Protein AF-A0A453TDW0-F1 (afdb_monomer)

Organism: Aegilops tauschii subsp. strangulata (NCBI:txid200361)

pLDDT: mean 72.5, std 20.79, range [24.36, 95.81]

Nearest PDB structures (foldseek):
  8pbb-assembly1_D  TM=3.469E-01  e=8.029E+00  Rhodobacter capsulatus SB 1003
  3rmj-assembly1_B  TM=2.004E-01  e=2.939E+00  Neisseria meningitidis serogroup B

Secondary structure (DSSP, 8-state):
-----------------------TTSSSSSSSTT-SS-HHHHHHHHHHHHHHHHTTSSEEPPHHHHHHHHT-TT--EEEEEE--SHHHHHHHHHHHTT-TT--EEEEEEE-TTTHHHHHHHHHHH-TT--EEEEEEEE-TT-SSGGG--GGG-SS--TT--EEEEEEEESS--TT-PPP-B-THHHHH-TT--EE-S-EEE-SHHHHHHHHT-TTSTTTTSS-----S---EEEE---SSEEEE-SS--EEEEEEEEE--SS-EEEEE-TTTEEEEEEEEE--TTTTTTSSEEEE-GGG-BT--EEEEES---HHHHHHHHHHHTTSTT--EEEEE--

Foldseek 3Di:
DDDDDDDDDDDDDDDDDPPDDPDPPPVVVVVVVVPPDDPPVVVVVVVVVVVCVLQFHAAEFDQVNLQVVLVPQQDQEDEEHELLRPPRSLSNLVSLLSNQNHAYDHYGSAELVCQLSNLVSQQPSHQNHAEYEYEYEAEPVHPALQSNANVSNVHHHQNHAYYHYHYDYSDPDPPHDDHAHQQLNQLNHLNHNYDADAHEAADQVSLVSCLNHPPPPPVVDDDPPPDPHQFHYEYEYPDQEHECDPADQAAHAEYEYEFDPAAHEYEYDARHYEYAEYEYEDDPVCLAPRGYHYYDLLRYHNHAEYEYEERHDPVRVVVVQVSLVNRPNNHDYHYDYD

Sequence (338 aa):
EEPQEQEYLQANISGSGLVQGASTGSWKKRVGDLKESCSWCLSKNVRRCRRVATNGGGVEVVPAAAHGIGKLTQLHTLGVVNIAGGRGGFLLLKELKKLTQLRKLGLSGINRKNWKDLCLTVSGHLPHLESLSLQLLLLEEDGSYDFASFDDISRPHKTLKSLKVFYTSTGGGAAAGAACIRPAWINQFPNLKRFNHEVRISSQDDIDSIEHCEWDSKYRYGETHISEFERGLAIKPTQQHLSFEEPPTLALNTLTIYCSSISSTVTFEKDIVIVKAISIYCCSSCGGSSCLQIVGLQHIECLEEVLVKGPCSKSFKKDLRRQLKKNEFKPVLKLYKS

Solvent-accessible surface area (backbone atoms only — not comparable to full-atom values): 18433 Å² total; per-residue (Å²): 136,87,81,89,85,83,83,87,84,88,80,91,78,90,74,97,72,88,81,70,82,85,65,90,65,74,74,63,70,74,60,59,86,68,68,86,68,57,73,68,56,56,54,51,49,52,56,44,54,51,48,28,63,59,38,53,38,59,50,73,37,48,56,71,56,18,58,54,56,33,68,43,43,81,39,44,70,47,65,58,37,15,41,57,45,58,71,12,17,55,44,29,46,63,24,50,46,50,24,42,50,21,27,32,46,27,38,16,16,40,31,75,90,48,40,66,59,47,29,59,31,55,30,76,30,32,68,48,27,30,34,44,37,42,25,36,28,41,47,83,90,45,93,61,48,78,69,63,53,62,73,66,38,82,44,53,43,74,49,28,31,32,48,45,77,46,78,35,68,62,53,97,60,100,72,78,68,80,57,58,41,47,40,55,43,54,55,56,37,78,48,53,77,40,63,78,60,49,31,32,37,40,48,52,71,32,52,60,35,44,43,69,38,79,87,49,82,72,58,83,65,86,60,86,67,79,62,96,56,66,37,33,39,33,34,44,52,77,43,56,63,38,70,47,59,93,65,51,73,44,80,36,44,35,40,35,38,40,42,39,97,48,57,20,35,42,38,41,38,74,79,27,39,36,32,35,31,38,39,38,39,32,33,80,92,40,38,31,52,68,18,47,48,78,45,40,66,36,32,44,38,72,30,50,35,38,38,39,40,34,44,67,31,74,65,43,54,52,49,53,53,58,33,30,70,64,16,89,68,55,38,48,80,45,80,41,80,115

InterPro domains:
  IPR032675 Leucine-rich repeat domain superfamily [G3DSA:3.80.10.10] (53-212)

Mean predicted aligned error: 14.63 Å

Radius of gyration: 27.43 Å; Cα contacts (8 Å, |Δi|>4): 681; chains: 1; bounding box: 78×58×81 Å

Structure (mmCIF, N/CA/C/O backbone):
data_AF-A0A453TDW0-F1
#
_entry.id   AF-A0A453TDW0-F1
#
loop_
_atom_site.group_PDB
_atom_site.id
_atom_site.type_symbol
_atom_site.label_atom_id
_atom_site.label_alt_id
_atom_site.label_comp_id
_atom_site.label_asym_id
_atom_site.label_entity_id
_atom_site.label_seq_id
_atom_site.pdbx_PDB_ins_code
_atom_site.Cartn_x
_atom_site.Cartn_y
_atom_site.Cartn_z
_atom_site.occupancy
_atom_site.B_iso_or_equiv
_atom_site.auth_seq_id
_atom_site.auth_comp_id
_atom_site.auth_asym_id
_atom_site.auth_atom_id
_atom_site.pdbx_PDB_model_num
ATOM 1 N N . GLU A 1 1 ? -52.067 -7.784 -45.528 1.00 41.03 1 GLU A N 1
ATOM 2 C CA . GLU A 1 1 ? -51.566 -8.602 -46.643 1.00 41.03 1 GLU A CA 1
ATOM 3 C C . GLU A 1 1 ? -50.339 -9.343 -46.162 1.00 41.03 1 GLU A C 1
ATOM 5 O O . GLU A 1 1 ? -49.491 -8.758 -45.498 1.00 41.03 1 GLU A O 1
ATOM 10 N N . GLU A 1 2 ? -50.391 -10.650 -46.364 1.00 32.00 2 GLU A N 1
ATOM 11 C CA . GLU A 1 2 ? -49.443 -11.684 -45.961 1.00 32.00 2 GLU A CA 1
ATOM 12 C C . GLU A 1 2 ? -48.065 -11.581 -46.647 1.00 32.00 2 GLU A C 1
ATOM 14 O O . GLU A 1 2 ? -47.904 -10.821 -47.605 1.00 32.00 2 GLU A O 1
ATOM 19 N N . PRO A 1 3 ? -47.071 -12.341 -46.145 1.00 35.66 3 PRO A N 1
ATOM 20 C CA . PRO A 1 3 ? -45.677 -12.316 -46.575 1.00 35.66 3 PRO A CA 1
ATOM 21 C C . PRO A 1 3 ? -45.428 -13.235 -47.784 1.00 35.66 3 PRO A C 1
ATOM 23 O O . PRO A 1 3 ? -46.168 -14.187 -48.013 1.00 35.66 3 PRO A O 1
ATOM 26 N N . GLN A 1 4 ? -44.347 -13.000 -48.534 1.00 32.56 4 GLN A N 1
ATOM 27 C CA . GLN A 1 4 ? -43.864 -13.961 -49.531 1.00 32.56 4 GLN A CA 1
ATOM 28 C C . GLN A 1 4 ? -42.811 -14.895 -48.926 1.00 32.56 4 GLN A C 1
ATOM 30 O O . GLN A 1 4 ? -41.667 -14.506 -48.686 1.00 32.56 4 GLN A O 1
ATOM 35 N N . GLU A 1 5 ? -43.232 -16.140 -48.713 1.00 29.80 5 GLU A N 1
ATOM 36 C CA . GLU A 1 5 ? -42.394 -17.336 -48.736 1.00 29.80 5 GLU A CA 1
ATOM 37 C C . GLU A 1 5 ? -41.894 -17.611 -50.163 1.00 29.80 5 GLU A C 1
ATOM 39 O O . GLU A 1 5 ? -42.626 -17.414 -51.134 1.00 29.80 5 GLU A O 1
ATOM 44 N N . GLN A 1 6 ? -40.683 -18.158 -50.289 1.00 27.61 6 GLN A N 1
ATOM 45 C CA . GLN A 1 6 ? -40.396 -19.144 -51.330 1.00 27.61 6 GLN A CA 1
ATOM 46 C C . GLN A 1 6 ? -39.478 -20.246 -50.790 1.00 27.61 6 GLN A C 1
ATOM 48 O O . GLN A 1 6 ? -38.501 -19.998 -50.083 1.00 27.61 6 GLN A O 1
ATOM 53 N N . GLU A 1 7 ? -39.899 -21.465 -51.111 1.00 28.12 7 GLU A N 1
ATOM 54 C CA . GLU A 1 7 ? -39.570 -22.766 -50.542 1.00 28.12 7 GLU A CA 1
ATOM 55 C C . GLU A 1 7 ? -38.165 -23.322 -50.830 1.00 28.12 7 GLU A C 1
ATOM 57 O O . GLU A 1 7 ? -37.586 -23.163 -51.902 1.00 28.12 7 GLU A O 1
ATOM 62 N N . TYR A 1 8 ? -37.695 -24.072 -49.829 1.00 24.36 8 TYR A N 1
ATOM 63 C CA . TYR A 1 8 ? -37.063 -25.397 -49.853 1.00 24.36 8 TYR A CA 1
ATOM 64 C C . TYR A 1 8 ? -36.505 -25.982 -51.160 1.00 24.36 8 TYR A C 1
ATOM 66 O O . TYR A 1 8 ? -37.247 -26.342 -52.066 1.00 24.36 8 TYR A O 1
ATOM 74 N N . LEU A 1 9 ? -35.233 -26.399 -51.084 1.00 25.44 9 LEU A N 1
ATOM 75 C CA . LEU A 1 9 ? -34.824 -27.748 -51.496 1.00 25.44 9 LEU A CA 1
ATOM 76 C C . LEU A 1 9 ? -33.855 -28.348 -50.461 1.00 25.44 9 LEU A C 1
ATOM 78 O O . LEU A 1 9 ? -32.696 -27.952 -50.346 1.00 25.44 9 LEU A O 1
ATOM 82 N N . GLN A 1 10 ? -34.356 -29.328 -49.705 1.00 26.00 10 GLN A N 1
ATOM 83 C CA . GLN A 1 10 ? -33.551 -30.317 -48.990 1.00 26.00 10 GLN A CA 1
ATOM 84 C C . GLN A 1 10 ? -32.949 -31.301 -49.999 1.00 26.00 10 GLN A C 1
ATOM 86 O O . GLN A 1 10 ? -33.673 -31.908 -50.784 1.00 26.00 10 GLN A O 1
ATOM 91 N N . ALA A 1 11 ? -31.645 -31.546 -49.898 1.00 26.42 11 ALA A N 1
ATOM 92 C CA . ALA A 1 11 ? -31.024 -32.762 -50.407 1.00 26.42 11 ALA A CA 1
ATOM 93 C C . ALA A 1 11 ? -30.175 -33.379 -49.289 1.00 26.42 11 ALA A C 1
ATOM 95 O O . ALA A 1 11 ? -29.083 -32.910 -48.971 1.00 26.42 11 ALA A O 1
ATOM 96 N N . ASN A 1 12 ? -30.717 -34.432 -48.677 1.00 24.84 12 ASN A N 1
ATOM 97 C CA . ASN A 1 12 ? -29.978 -35.367 -47.840 1.00 24.84 12 ASN A CA 1
ATOM 98 C C . ASN A 1 12 ? -29.097 -36.245 -48.734 1.00 24.84 12 ASN A C 1
ATOM 100 O O . ASN A 1 12 ? -29.627 -36.971 -49.571 1.00 24.84 12 ASN A O 1
ATOM 104 N N . ILE A 1 13 ? -27.786 -36.276 -48.486 1.00 26.97 13 ILE A N 1
ATOM 105 C CA . ILE A 1 13 ? -26.962 -37.452 -48.786 1.00 26.97 13 ILE A CA 1
ATOM 106 C C . ILE A 1 13 ? -26.121 -37.761 -47.549 1.00 26.97 13 ILE A C 1
ATOM 108 O O . ILE A 1 13 ? -25.271 -36.981 -47.125 1.00 26.97 13 ILE A O 1
ATOM 112 N N . SER A 1 14 ? -26.415 -38.922 -46.964 1.00 27.38 14 SER A N 1
ATOM 113 C CA . SER A 1 14 ? -25.629 -39.568 -45.918 1.00 27.38 14 SER A CA 1
ATOM 114 C C . SER A 1 14 ? -24.256 -39.964 -46.453 1.00 27.38 14 SER A C 1
ATOM 116 O O . SER A 1 14 ? -24.152 -40.600 -47.498 1.00 27.38 14 SER A O 1
ATOM 118 N N . GLY A 1 15 ? -23.209 -39.654 -45.696 1.00 26.14 15 GLY A N 1
ATOM 119 C CA . GLY A 1 15 ? -21.856 -40.133 -45.942 1.00 26.14 15 GLY A CA 1
ATOM 120 C C . GLY A 1 15 ? -21.042 -40.034 -44.663 1.00 26.14 15 GLY A C 1
ATOM 121 O O . GLY A 1 15 ? -20.584 -38.960 -44.289 1.00 26.14 15 GLY A O 1
ATOM 122 N N . SER A 1 16 ? -20.903 -41.161 -43.967 1.00 32.09 16 SER A N 1
ATOM 123 C CA . SER A 1 16 ? -20.042 -41.316 -42.799 1.00 32.09 16 SER A CA 1
ATOM 124 C C . SER A 1 16 ? -18.610 -40.886 -43.128 1.00 32.09 16 SER A C 1
ATOM 126 O O . SER A 1 16 ? -17.952 -41.500 -43.967 1.00 32.09 16 SER A O 1
ATOM 128 N N . GLY A 1 17 ? -18.115 -39.861 -42.443 1.00 26.09 17 GLY A N 1
ATOM 129 C CA . GLY A 1 17 ? -16.755 -39.362 -42.604 1.00 26.09 17 GLY A CA 1
ATOM 130 C C . GLY A 1 17 ? -16.233 -38.854 -41.273 1.00 26.09 17 GLY A C 1
ATOM 131 O O . GLY A 1 17 ? -16.290 -37.667 -40.975 1.00 26.09 17 GLY A O 1
ATOM 132 N N . LEU A 1 18 ? -15.762 -39.785 -40.453 1.00 27.09 18 LEU A N 1
ATOM 133 C CA . LEU A 1 18 ? -15.072 -39.542 -39.195 1.00 27.09 18 LEU A CA 1
ATOM 134 C C . LEU A 1 18 ? -13.748 -38.822 -39.520 1.00 27.09 18 LEU A C 1
ATOM 136 O O . LEU A 1 18 ? -12.742 -39.469 -39.799 1.00 27.09 18 LEU A O 1
ATOM 140 N N . VAL A 1 19 ? -13.739 -37.484 -39.548 1.00 29.06 19 VAL A N 1
ATOM 141 C CA . VAL A 1 19 ? -12.495 -36.715 -39.712 1.00 29.06 19 VAL A CA 1
ATOM 142 C C . VAL A 1 19 ? -11.774 -36.709 -38.370 1.00 29.06 19 VAL A C 1
ATOM 144 O O . VAL A 1 19 ? -11.978 -35.862 -37.502 1.00 29.06 19 VAL A O 1
ATOM 147 N N . GLN A 1 20 ? -10.963 -37.751 -38.201 1.00 31.33 20 GLN A N 1
ATOM 148 C CA . GLN A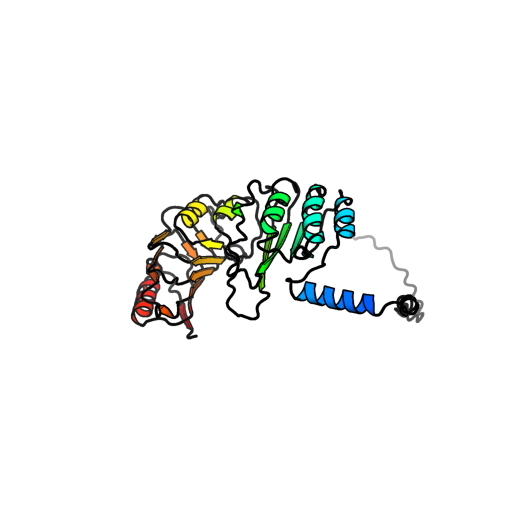 1 20 ? -9.999 -37.913 -37.129 1.00 31.33 20 GLN A CA 1
ATOM 149 C C . GLN A 1 20 ? -9.079 -36.693 -37.047 1.00 31.33 20 GLN A C 1
ATOM 151 O O . GLN A 1 20 ? -8.541 -36.217 -38.048 1.00 31.33 20 GLN A O 1
ATOM 156 N N . GLY A 1 21 ? -8.871 -36.226 -35.815 1.00 29.69 21 GLY A N 1
ATOM 157 C CA . GLY A 1 21 ? -7.885 -35.209 -35.488 1.00 29.69 21 GLY A CA 1
ATOM 158 C C . GLY A 1 21 ? -6.506 -35.596 -36.016 1.00 29.69 21 GLY A C 1
ATOM 159 O O . GLY A 1 21 ? -5.937 -36.627 -35.649 1.00 29.69 21 GLY A O 1
ATOM 160 N N . ALA A 1 22 ? -5.960 -34.746 -36.879 1.00 28.77 22 ALA A N 1
ATOM 161 C CA . ALA A 1 22 ? -4.622 -34.912 -37.409 1.00 28.77 22 ALA A CA 1
ATOM 162 C C . ALA A 1 22 ? -3.574 -34.623 -36.318 1.00 28.77 22 ALA A C 1
ATOM 164 O O . ALA A 1 22 ? -3.204 -33.487 -36.044 1.00 28.77 22 ALA A O 1
ATOM 165 N N . SER A 1 23 ? -3.114 -35.716 -35.710 1.00 34.16 23 SER A N 1
ATOM 166 C CA . SER A 1 23 ? -1.731 -36.030 -35.336 1.00 34.16 23 SER A CA 1
ATOM 167 C C . SER A 1 23 ? -0.891 -34.944 -34.641 1.00 34.16 23 SER A C 1
ATOM 169 O O . SER A 1 23 ? -0.190 -34.142 -35.255 1.00 34.16 23 SER A O 1
ATOM 171 N N . THR A 1 24 ? -0.766 -35.103 -33.323 1.00 36.75 24 THR A N 1
ATOM 172 C CA . THR A 1 24 ? 0.323 -34.588 -32.468 1.00 36.75 24 THR A CA 1
ATOM 173 C C . THR A 1 24 ? 1.690 -35.257 -32.743 1.00 36.75 24 THR A C 1
ATOM 175 O O . THR A 1 24 ? 2.608 -35.199 -31.921 1.00 36.75 24 THR A O 1
ATOM 178 N N . GLY A 1 25 ? 1.865 -35.902 -33.903 1.00 35.12 25 GLY A N 1
ATOM 179 C CA . GLY A 1 25 ? 3.016 -36.748 -34.227 1.00 35.12 25 GLY A CA 1
ATOM 180 C C . GLY A 1 25 ? 4.230 -36.040 -34.836 1.00 35.12 25 GLY A C 1
ATOM 181 O O . GLY A 1 25 ? 5.312 -36.623 -34.850 1.00 35.12 25 GLY A O 1
ATOM 182 N N . SER A 1 26 ? 4.114 -34.791 -35.303 1.00 34.25 26 SER A N 1
ATOM 183 C CA . SER A 1 26 ? 5.211 -34.133 -36.046 1.00 34.25 26 SER A CA 1
ATOM 184 C C . SER A 1 26 ? 6.142 -33.256 -35.187 1.00 34.25 26 SER A C 1
ATOM 186 O O . SER A 1 26 ? 7.231 -32.890 -35.620 1.00 34.25 26 SER A O 1
ATOM 188 N N . TRP A 1 27 ? 5.788 -32.963 -33.928 1.00 30.31 27 TRP A N 1
ATOM 189 C CA . TRP A 1 27 ? 6.665 -32.199 -33.016 1.00 30.31 27 TRP A CA 1
ATOM 190 C C . TRP A 1 27 ? 7.583 -33.080 -32.158 1.00 30.31 27 TRP A C 1
ATOM 192 O O . TRP A 1 27 ? 8.531 -32.581 -31.559 1.00 30.31 27 TRP A O 1
ATOM 202 N N . LYS A 1 28 ? 7.369 -34.403 -32.134 1.00 31.98 28 LYS A N 1
ATOM 203 C CA . LYS A 1 28 ? 8.210 -35.333 -31.357 1.00 31.98 28 LYS A CA 1
ATOM 204 C C . LYS A 1 28 ? 9.439 -35.853 -32.110 1.00 31.98 28 LYS A C 1
ATOM 206 O O . LYS A 1 28 ? 10.372 -36.313 -31.462 1.00 31.98 28 LYS A O 1
ATOM 211 N N . LYS A 1 29 ? 9.501 -35.733 -33.442 1.00 34.12 29 LYS A N 1
ATOM 212 C CA . LYS A 1 29 ? 10.620 -36.273 -34.243 1.00 34.12 29 LYS A CA 1
ATOM 213 C C . LYS A 1 29 ? 11.774 -35.304 -34.527 1.00 34.12 29 LYS A C 1
ATOM 215 O O . LYS A 1 29 ? 12.803 -35.756 -34.998 1.00 34.12 29 LYS A O 1
ATOM 220 N N . ARG A 1 30 ? 11.671 -34.015 -34.175 1.00 32.91 30 ARG A N 1
ATOM 221 C CA . ARG A 1 30 ? 12.820 -33.074 -34.213 1.00 32.91 30 ARG A CA 1
ATOM 222 C C . ARG A 1 30 ? 13.449 -32.781 -32.846 1.00 32.91 30 ARG A C 1
ATOM 224 O O . ARG A 1 30 ? 14.353 -31.962 -32.754 1.00 32.91 30 ARG A O 1
ATOM 231 N N . VAL A 1 31 ? 12.990 -33.455 -31.788 1.00 35.69 31 VAL A N 1
ATOM 232 C CA . VAL A 1 31 ? 13.583 -33.373 -30.436 1.00 35.69 31 VAL A CA 1
ATOM 233 C C . VAL A 1 31 ? 14.477 -34.593 -30.138 1.00 35.69 31 VAL A C 1
ATOM 235 O O . VAL A 1 31 ? 15.203 -34.597 -29.147 1.00 35.69 31 VAL A O 1
ATOM 238 N N . GLY A 1 32 ? 14.461 -35.614 -31.007 1.00 33.62 32 GLY A N 1
ATOM 239 C CA . GLY A 1 32 ? 15.297 -36.816 -30.888 1.00 33.62 32 GLY A CA 1
ATOM 240 C C . GLY A 1 32 ? 16.762 -36.593 -31.270 1.00 33.62 32 GLY A C 1
ATOM 241 O O . GLY A 1 32 ? 17.643 -37.040 -30.545 1.00 33.62 32 GLY A O 1
ATOM 242 N N . ASP A 1 33 ? 17.027 -35.805 -32.313 1.00 30.95 33 ASP A N 1
ATOM 243 C CA . ASP A 1 33 ? 18.381 -35.686 -32.888 1.00 30.95 33 ASP A CA 1
ATOM 244 C C . ASP A 1 33 ? 19.206 -34.521 -32.316 1.00 30.95 33 ASP A C 1
ATOM 246 O O . ASP A 1 33 ? 20.310 -34.238 -32.771 1.00 30.95 33 ASP A O 1
ATOM 250 N N . LEU A 1 34 ? 18.701 -33.857 -31.272 1.00 33.25 34 LEU A N 1
ATOM 251 C CA . LEU A 1 34 ? 19.468 -32.891 -30.476 1.00 33.25 34 LEU A CA 1
ATOM 252 C C . LEU A 1 34 ? 19.638 -33.353 -29.022 1.00 33.25 34 LEU A C 1
ATOM 254 O O . LEU A 1 34 ? 19.779 -32.538 -28.109 1.00 33.25 34 LEU A O 1
ATOM 258 N N . LYS A 1 35 ? 19.573 -34.670 -28.792 1.00 34.97 35 LYS A N 1
ATOM 259 C CA . LYS A 1 35 ? 19.715 -35.280 -27.465 1.00 34.97 35 LYS A CA 1
ATOM 260 C C . LYS A 1 35 ? 20.981 -36.123 -27.308 1.00 34.97 35 LYS A C 1
ATOM 262 O O . LYS A 1 35 ? 21.067 -36.910 -26.379 1.00 34.97 35 LYS A O 1
ATOM 267 N N . GLU A 1 36 ? 21.988 -35.870 -28.135 1.00 39.03 36 GLU A N 1
ATOM 268 C CA . GLU A 1 36 ? 23.382 -36.226 -27.858 1.00 39.03 36 GLU A CA 1
ATOM 269 C C . GLU A 1 36 ? 24.283 -35.020 -28.079 1.00 39.03 36 GLU A C 1
ATOM 271 O O . GLU A 1 36 ? 25.210 -34.977 -28.879 1.00 39.03 36 GLU A O 1
ATOM 276 N N . SER A 1 37 ? 24.018 -33.985 -27.304 1.00 38.75 37 SER A N 1
ATOM 277 C CA . SER A 1 37 ? 25.120 -33.184 -26.834 1.00 38.75 37 SER A CA 1
ATOM 278 C C . SER A 1 37 ? 24.714 -32.606 -25.500 1.00 38.75 37 SER A C 1
ATOM 280 O O . SER A 1 37 ? 23.629 -32.045 -25.356 1.00 38.75 37 SER A O 1
ATOM 282 N N . CYS A 1 38 ? 25.638 -32.703 -24.546 1.00 35.16 38 CYS A N 1
ATOM 283 C CA . CYS A 1 38 ? 25.802 -31.717 -23.495 1.00 35.16 38 CYS A CA 1
ATOM 284 C C . CYS A 1 38 ? 25.031 -31.920 -22.166 1.00 35.16 38 CYS A C 1
ATOM 286 O O . CYS A 1 38 ? 24.163 -31.125 -21.799 1.00 35.16 38 CYS A O 1
ATOM 288 N N . SER A 1 39 ? 25.489 -32.864 -21.329 1.00 43.72 39 SER A N 1
ATOM 289 C CA . SER A 1 39 ? 25.130 -32.947 -19.893 1.00 43.72 39 SER A CA 1
ATOM 290 C C . SER A 1 39 ? 25.405 -31.637 -19.115 1.00 43.72 39 SER A C 1
ATOM 292 O O . SER A 1 39 ? 24.666 -31.289 -18.187 1.00 43.72 39 SER A O 1
ATOM 294 N N . TRP A 1 40 ? 26.388 -30.831 -19.547 1.00 34.84 40 TRP A N 1
ATOM 295 C CA . TRP A 1 40 ? 26.650 -29.479 -19.018 1.00 34.84 40 TRP A CA 1
ATOM 296 C C . TRP A 1 40 ? 25.490 -28.483 -19.250 1.00 34.84 40 TRP A C 1
ATOM 298 O O . TRP A 1 40 ? 25.256 -27.622 -18.397 1.00 34.84 40 TRP A O 1
ATOM 308 N N . CYS A 1 41 ? 24.724 -28.601 -20.344 1.00 36.19 41 CYS A N 1
ATOM 309 C CA . CYS A 1 41 ? 23.590 -27.716 -20.655 1.00 36.19 41 CYS A CA 1
ATOM 310 C C . CYS A 1 41 ? 22.367 -28.035 -19.787 1.00 36.19 41 CYS A C 1
ATOM 312 O O . CYS A 1 41 ? 21.720 -27.122 -19.271 1.00 36.19 41 CYS A O 1
ATOM 314 N N . LEU A 1 42 ? 22.097 -29.323 -19.549 1.00 36.41 42 LEU A N 1
ATOM 315 C CA . LEU A 1 42 ? 21.025 -29.771 -18.655 1.00 36.41 42 LEU A CA 1
ATOM 316 C C . LEU A 1 42 ? 21.296 -29.344 -17.205 1.00 36.41 42 LEU A C 1
ATOM 318 O O . LEU A 1 42 ? 20.409 -28.795 -16.556 1.00 36.41 42 LEU A O 1
ATOM 322 N N . SER A 1 43 ? 22.539 -29.469 -16.721 1.00 41.91 43 SER A N 1
ATOM 323 C CA . SER A 1 43 ? 22.909 -29.003 -15.374 1.00 41.91 43 SER A CA 1
ATOM 324 C C . SER A 1 43 ? 22.765 -27.481 -15.218 1.00 41.91 43 SER A C 1
ATOM 326 O O . SER A 1 43 ? 22.300 -27.006 -14.180 1.00 41.91 43 SER A O 1
ATOM 328 N N . LYS A 1 44 ? 23.111 -26.691 -16.246 1.00 43.78 44 LYS A N 1
ATOM 329 C CA . LYS A 1 44 ? 22.951 -25.225 -16.229 1.00 43.78 44 LYS A CA 1
ATOM 330 C C . LYS A 1 44 ? 21.485 -24.793 -16.275 1.00 43.78 44 LYS A C 1
ATOM 332 O O . LYS A 1 44 ? 21.123 -23.868 -15.550 1.00 43.78 44 LYS A O 1
ATOM 337 N N . ASN A 1 45 ? 20.654 -25.461 -17.074 1.00 44.88 45 ASN A N 1
ATOM 338 C CA . ASN A 1 45 ? 19.227 -25.156 -17.182 1.00 44.88 45 ASN A CA 1
ATOM 339 C C . ASN A 1 45 ? 18.464 -25.557 -15.917 1.00 44.88 45 ASN A C 1
ATOM 341 O O . ASN A 1 45 ? 17.688 -24.754 -15.415 1.00 44.88 45 ASN A O 1
ATOM 345 N N . VAL A 1 46 ? 18.771 -26.710 -15.314 1.00 47.84 46 VAL A N 1
ATOM 346 C CA . VAL A 1 46 ? 18.212 -27.099 -14.008 1.00 47.84 46 VAL A CA 1
ATOM 347 C C . VAL A 1 46 ? 18.643 -26.115 -12.915 1.00 47.84 46 VAL A C 1
ATOM 349 O O . VAL A 1 46 ? 17.801 -25.657 -12.150 1.00 47.84 46 VAL A O 1
ATOM 352 N N . ARG A 1 47 ? 19.917 -25.688 -12.874 1.00 48.41 47 ARG A N 1
ATOM 353 C CA . ARG A 1 47 ? 20.381 -24.645 -11.933 1.00 48.41 47 ARG A CA 1
ATOM 354 C C . ARG A 1 47 ? 19.767 -23.265 -12.192 1.00 48.41 47 ARG A C 1
ATOM 356 O O . ARG A 1 47 ? 19.665 -22.474 -11.258 1.00 48.41 47 ARG A O 1
ATOM 363 N N . ARG A 1 48 ? 19.403 -22.937 -13.436 1.00 47.88 48 ARG A N 1
ATOM 364 C CA . ARG A 1 48 ? 18.693 -21.695 -13.794 1.00 47.88 48 ARG A CA 1
ATOM 365 C C . ARG A 1 48 ? 17.226 -21.752 -13.397 1.00 47.88 48 ARG A C 1
ATOM 367 O O . ARG A 1 48 ? 16.772 -20.855 -12.706 1.00 47.88 48 ARG A O 1
ATOM 374 N N . CYS A 1 49 ? 16.516 -22.829 -13.724 1.00 45.31 49 CYS A N 1
ATOM 375 C CA . CYS A 1 49 ? 15.140 -23.045 -13.279 1.00 45.31 49 CYS A CA 1
ATOM 376 C C . CYS A 1 49 ? 15.041 -23.060 -11.748 1.00 45.31 49 CYS A C 1
ATOM 378 O O . CYS A 1 49 ? 14.129 -22.452 -11.196 1.00 45.31 49 CYS A O 1
ATOM 380 N N . ARG A 1 50 ? 16.017 -23.667 -11.053 1.00 46.44 50 ARG A N 1
ATOM 381 C CA . ARG A 1 50 ? 16.094 -23.629 -9.585 1.00 46.44 50 ARG A CA 1
ATOM 382 C C . ARG A 1 50 ? 16.317 -22.203 -9.065 1.00 46.44 50 ARG A C 1
ATOM 384 O O . ARG A 1 50 ? 15.634 -21.817 -8.132 1.00 46.44 50 ARG A O 1
ATOM 391 N N . ARG A 1 51 ? 17.177 -21.399 -9.712 1.00 49.88 51 ARG A N 1
ATOM 392 C CA . ARG A 1 51 ? 17.374 -19.969 -9.386 1.00 49.88 51 ARG A CA 1
ATOM 393 C C . ARG A 1 51 ? 16.140 -19.102 -9.648 1.00 49.88 51 ARG A C 1
ATOM 395 O O . ARG A 1 51 ? 15.844 -18.206 -8.874 1.00 49.88 51 ARG A O 1
ATOM 402 N N . VAL A 1 52 ? 15.409 -19.364 -10.725 1.00 49.69 52 VAL A N 1
ATOM 403 C CA . VAL A 1 52 ? 14.152 -18.675 -11.052 1.00 49.69 52 VAL A CA 1
ATOM 404 C C . VAL A 1 52 ? 13.069 -18.987 -10.019 1.00 49.69 52 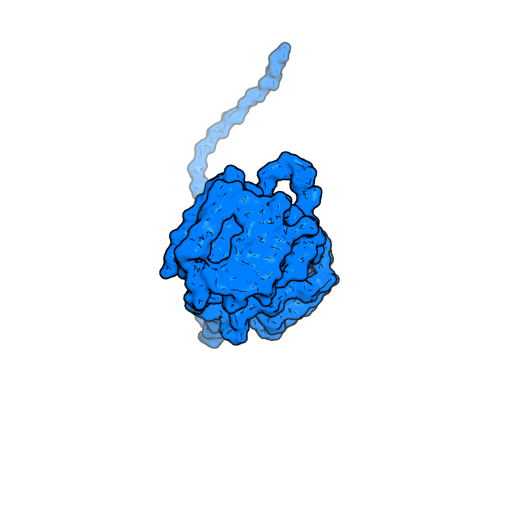VAL A C 1
ATOM 406 O O . VAL A 1 52 ? 12.360 -18.084 -9.578 1.00 49.69 52 VAL A O 1
ATOM 409 N N . ALA A 1 53 ? 12.973 -20.252 -9.599 1.00 50.97 53 ALA A N 1
ATOM 410 C CA . ALA A 1 53 ? 12.052 -20.677 -8.551 1.00 50.97 53 ALA A CA 1
ATOM 411 C C . ALA A 1 53 ? 12.414 -20.074 -7.182 1.00 50.97 53 ALA A C 1
ATOM 413 O O . ALA A 1 53 ? 11.518 -19.651 -6.461 1.00 50.97 53 ALA A O 1
ATOM 414 N N . THR A 1 54 ? 13.707 -19.959 -6.849 1.00 53.56 54 THR A N 1
ATOM 415 C CA . THR A 1 54 ? 14.158 -19.309 -5.604 1.00 53.56 54 THR A CA 1
ATOM 416 C C . THR A 1 54 ? 14.054 -17.783 -5.639 1.00 53.56 54 THR A C 1
ATOM 418 O O . THR A 1 54 ? 14.097 -17.172 -4.584 1.00 53.56 54 THR A O 1
ATOM 421 N N . ASN A 1 55 ? 13.900 -17.154 -6.811 1.00 56.56 55 ASN A N 1
ATOM 422 C CA . ASN A 1 55 ? 13.908 -15.692 -6.977 1.00 56.56 55 ASN A CA 1
ATOM 423 C C . ASN A 1 55 ? 12.531 -15.110 -7.359 1.00 56.56 55 ASN A C 1
ATOM 425 O O . ASN A 1 55 ? 12.456 -14.124 -8.097 1.00 56.56 55 ASN A O 1
ATOM 429 N N . GLY A 1 56 ? 11.438 -15.729 -6.905 1.00 57.34 56 GLY A N 1
ATOM 430 C CA . GLY A 1 56 ? 10.090 -15.168 -7.053 1.00 57.34 56 GLY A CA 1
ATOM 431 C C . GLY A 1 56 ? 9.403 -15.405 -8.406 1.00 57.34 56 GLY A C 1
ATOM 432 O O . GLY A 1 56 ? 8.463 -14.689 -8.720 1.00 57.34 56 GLY A O 1
ATOM 433 N N . GLY A 1 57 ? 9.819 -16.393 -9.212 1.00 64.38 57 GLY A N 1
ATOM 434 C CA . GLY A 1 57 ? 9.121 -16.785 -10.455 1.00 64.38 57 GLY A CA 1
ATOM 435 C C . GLY A 1 57 ? 9.358 -15.860 -11.665 1.00 64.38 57 GLY A C 1
ATOM 436 O O . GLY A 1 57 ? 9.996 -14.818 -11.545 1.00 64.38 57 GLY A O 1
ATOM 437 N N . GLY A 1 58 ? 8.888 -16.240 -12.863 1.00 64.44 58 GLY A N 1
ATOM 438 C CA . GLY A 1 58 ? 9.063 -15.485 -14.129 1.00 64.44 58 GLY A CA 1
ATOM 439 C C . GLY A 1 58 ? 10.239 -15.950 -15.010 1.00 64.44 58 GLY A C 1
ATOM 440 O O . GLY A 1 58 ? 10.951 -16.881 -14.661 1.00 64.44 58 GLY A O 1
ATOM 441 N N . VAL A 1 59 ? 10.449 -15.338 -16.184 1.00 70.94 59 VAL A N 1
ATOM 442 C CA . VAL A 1 59 ? 11.536 -15.736 -17.112 1.00 70.94 59 VAL A CA 1
ATOM 443 C C . VAL A 1 59 ? 12.813 -14.941 -16.819 1.00 70.94 59 VAL A C 1
ATOM 445 O O . VAL A 1 59 ? 12.805 -13.718 -16.937 1.00 70.94 59 VAL A O 1
ATOM 448 N N . GLU A 1 60 ? 13.912 -15.618 -16.457 1.00 76.44 60 GLU A N 1
ATOM 449 C CA . GLU A 1 60 ? 15.232 -14.981 -16.300 1.00 76.44 60 GLU A CA 1
ATOM 450 C C . GLU A 1 60 ? 15.736 -14.465 -17.651 1.00 76.44 60 GLU A C 1
ATOM 452 O O . GLU A 1 60 ? 15.809 -15.206 -18.636 1.00 76.44 60 GLU A O 1
ATOM 457 N N . VAL A 1 61 ? 16.139 -13.197 -17.688 1.00 81.56 61 VAL A N 1
ATOM 458 C CA . VAL A 1 61 ? 16.690 -12.587 -18.899 1.00 81.56 61 VAL A CA 1
ATOM 459 C C . VAL A 1 61 ? 18.201 -12.691 -18.915 1.00 81.56 61 VAL A C 1
ATOM 461 O O . VAL A 1 61 ? 18.891 -12.295 -17.980 1.00 81.56 61 VAL A O 1
ATOM 464 N N . VAL A 1 62 ? 18.729 -13.181 -20.033 1.00 85.75 62 VAL A N 1
ATOM 465 C CA . VAL A 1 62 ? 20.158 -13.119 -20.347 1.00 85.75 62 VAL A CA 1
ATOM 466 C C . VAL A 1 62 ? 20.490 -11.822 -21.101 1.00 85.75 62 VAL A C 1
ATOM 468 O O . VAL A 1 62 ? 19.629 -11.306 -21.815 1.00 85.75 62 VAL A O 1
ATOM 471 N N . PRO A 1 63 ? 21.734 -11.307 -21.031 1.00 85.38 63 PRO A N 1
ATOM 472 C CA . PRO A 1 63 ? 22.126 -10.048 -21.680 1.00 85.38 63 PRO A CA 1
ATOM 473 C C . PRO A 1 63 ? 21.745 -9.919 -23.164 1.00 85.38 63 PRO A C 1
ATOM 475 O O . PRO A 1 63 ? 21.237 -8.881 -23.582 1.00 85.38 63 PRO A O 1
ATOM 478 N N . ALA A 1 64 ? 21.934 -10.979 -23.958 1.00 86.44 64 ALA A N 1
ATOM 479 C CA . ALA A 1 64 ? 21.576 -10.971 -25.378 1.00 86.44 64 ALA A CA 1
ATOM 480 C C . ALA A 1 64 ? 20.060 -10.806 -25.600 1.00 86.44 64 ALA A C 1
ATOM 482 O O . ALA A 1 64 ? 19.639 -10.067 -26.488 1.00 86.44 64 ALA A O 1
ATOM 483 N N . ALA A 1 65 ? 19.244 -11.446 -24.757 1.00 86.94 65 ALA A N 1
ATOM 484 C CA . ALA A 1 65 ? 17.791 -11.331 -24.814 1.00 86.94 65 ALA A CA 1
ATOM 485 C C . ALA A 1 65 ? 17.322 -9.932 -24.391 1.00 86.94 65 ALA A C 1
ATOM 487 O O . ALA A 1 65 ? 16.455 -9.372 -25.053 1.00 86.94 65 ALA A O 1
ATOM 488 N N . ALA A 1 66 ? 17.938 -9.330 -23.364 1.00 89.69 66 ALA A N 1
ATOM 489 C CA . ALA A 1 66 ? 17.649 -7.948 -22.964 1.00 89.69 66 ALA A CA 1
ATOM 490 C C . ALA A 1 66 ? 17.850 -6.967 -24.130 1.00 89.69 66 ALA A C 1
ATOM 492 O O . ALA A 1 66 ? 16.973 -6.157 -24.424 1.00 89.69 66 ALA A O 1
ATOM 493 N N . HIS A 1 67 ? 18.974 -7.090 -24.840 1.00 90.25 67 HIS A N 1
ATOM 494 C CA . HIS A 1 67 ? 19.261 -6.236 -25.989 1.00 90.25 67 HIS A CA 1
ATOM 495 C C . HIS A 1 67 ? 18.295 -6.473 -27.160 1.00 90.25 67 HIS A C 1
ATOM 497 O O . HIS A 1 67 ? 17.891 -5.527 -27.830 1.00 90.25 67 HIS A O 1
ATOM 503 N N . GLY A 1 68 ? 17.899 -7.727 -27.403 1.00 92.62 68 GLY A N 1
ATOM 504 C CA . GLY A 1 68 ? 16.881 -8.058 -28.401 1.00 92.62 68 GLY A CA 1
ATOM 505 C C . GLY A 1 68 ? 15.524 -7.429 -28.080 1.00 92.62 68 GLY A C 1
ATOM 506 O O .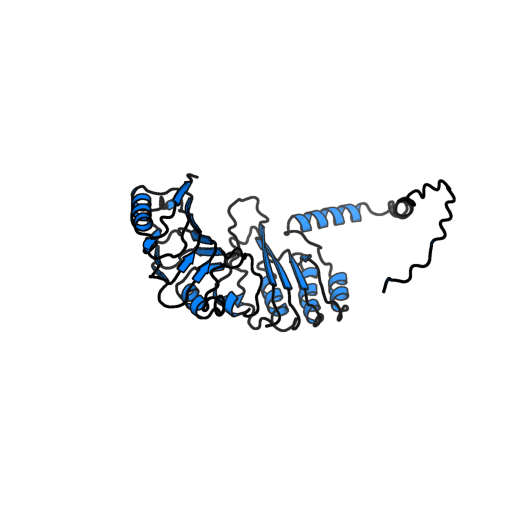 GLY A 1 68 ? 14.912 -6.830 -28.960 1.00 92.62 68 GLY A O 1
ATOM 507 N N . ILE A 1 69 ? 15.096 -7.493 -26.814 1.00 92.25 69 ILE A N 1
ATOM 508 C CA . ILE A 1 69 ? 13.840 -6.890 -26.346 1.00 92.25 69 ILE A CA 1
ATOM 509 C C . ILE A 1 69 ? 13.829 -5.384 -26.618 1.00 92.25 69 ILE A C 1
ATOM 511 O O . ILE A 1 69 ? 12.849 -4.888 -27.160 1.00 92.25 69 ILE A O 1
ATOM 515 N N . GLY A 1 70 ? 14.924 -4.670 -26.341 1.00 92.06 70 GLY A N 1
ATOM 516 C CA . GLY A 1 70 ? 15.021 -3.225 -26.585 1.00 92.06 70 GLY A CA 1
ATOM 517 C C . GLY A 1 70 ? 14.902 -2.790 -28.051 1.00 92.06 70 GLY A C 1
ATOM 518 O O . GLY A 1 70 ? 14.667 -1.613 -28.318 1.00 92.06 70 GLY A O 1
ATOM 519 N N . LYS A 1 71 ? 15.032 -3.717 -29.012 1.00 95.06 71 LYS A N 1
ATOM 520 C CA . LYS A 1 71 ? 14.815 -3.448 -30.446 1.00 95.06 71 LYS A CA 1
ATOM 521 C C . LYS A 1 71 ? 13.343 -3.533 -30.855 1.00 95.06 71 LYS A C 1
ATOM 523 O O . LYS A 1 71 ? 12.994 -3.083 -31.943 1.00 95.06 71 LYS A O 1
ATOM 528 N N . LEU A 1 72 ? 12.478 -4.088 -30.007 1.00 95.31 72 LEU A N 1
ATOM 529 C CA . LEU A 1 72 ? 11.053 -4.268 -30.283 1.00 95.31 72 LEU A CA 1
ATOM 530 C C . LEU A 1 72 ? 10.270 -2.974 -30.002 1.00 95.31 72 LEU A C 1
ATOM 532 O O . LEU A 1 72 ? 9.362 -2.957 -29.183 1.00 95.31 72 LEU A O 1
ATOM 536 N N . THR A 1 73 ? 10.612 -1.867 -30.660 1.00 92.94 73 THR A N 1
ATOM 537 C CA . THR A 1 73 ? 10.087 -0.521 -30.337 1.00 92.94 73 THR A CA 1
ATOM 538 C C . THR A 1 73 ? 8.567 -0.365 -30.488 1.00 92.94 73 THR A C 1
ATOM 540 O O . THR A 1 73 ? 7.986 0.527 -29.873 1.00 92.94 73 THR A O 1
ATOM 543 N N . GLN A 1 74 ? 7.907 -1.247 -31.247 1.00 94.50 74 GLN A N 1
ATOM 544 C CA . GLN A 1 74 ? 6.442 -1.307 -31.387 1.00 94.50 74 GLN A CA 1
ATOM 545 C C . GLN A 1 74 ? 5.766 -2.253 -30.373 1.00 94.50 74 GLN A C 1
ATOM 547 O O . GLN A 1 74 ? 4.573 -2.535 -30.471 1.00 94.50 74 GLN A O 1
ATOM 552 N N . LEU A 1 75 ? 6.511 -2.798 -29.405 1.00 95.81 75 LEU A N 1
ATOM 553 C CA . LEU A 1 75 ? 5.972 -3.739 -28.430 1.00 95.81 75 LEU A CA 1
ATOM 554 C C . LEU A 1 75 ? 4.988 -3.038 -27.487 1.00 95.81 75 LEU A C 1
ATOM 556 O O . LEU A 1 75 ? 5.359 -2.151 -26.724 1.00 95.81 75 LEU A O 1
ATOM 560 N N . HIS A 1 76 ? 3.736 -3.494 -27.487 1.00 95.75 76 HIS A N 1
ATOM 561 C CA . HIS A 1 76 ? 2.690 -2.956 -26.612 1.00 95.75 76 HIS A CA 1
ATOM 562 C C . HIS A 1 76 ? 2.558 -3.697 -25.279 1.00 95.75 76 HIS A C 1
ATOM 564 O O . HIS A 1 76 ? 2.005 -3.158 -24.321 1.00 95.75 76 HIS A O 1
ATOM 570 N N . THR A 1 77 ? 3.004 -4.948 -25.194 1.00 95.81 77 THR A N 1
ATOM 571 C CA . THR A 1 77 ? 2.872 -5.766 -23.985 1.00 95.81 77 THR A CA 1
ATOM 572 C C . THR A 1 77 ? 4.132 -6.577 -23.768 1.00 95.81 77 THR A C 1
ATOM 574 O O . THR A 1 77 ? 4.538 -7.347 -24.633 1.00 95.81 77 THR A O 1
ATOM 577 N N . LEU A 1 78 ? 4.705 -6.432 -22.580 1.00 93.88 78 LEU A N 1
ATOM 578 C CA . LEU A 1 78 ? 5.746 -7.300 -22.070 1.00 93.88 78 LEU A CA 1
ATOM 579 C C . LEU A 1 78 ? 5.169 -8.043 -20.864 1.00 93.88 78 LEU A C 1
ATOM 581 O O . LEU A 1 78 ? 4.717 -7.419 -19.901 1.00 93.88 78 LEU A O 1
ATOM 585 N N . GLY A 1 79 ? 5.131 -9.375 -20.961 1.00 88.69 79 GLY A N 1
ATOM 586 C CA . GLY A 1 79 ? 4.671 -10.256 -19.882 1.00 88.69 79 GLY A CA 1
ATOM 587 C C . GLY A 1 79 ? 5.585 -10.204 -18.655 1.00 88.69 79 GLY A C 1
ATOM 588 O O . GLY A 1 79 ? 6.466 -9.358 -18.578 1.00 88.69 79 GLY A O 1
ATOM 589 N N . VAL A 1 80 ? 5.390 -11.109 -17.692 1.00 89.56 80 VAL A N 1
ATOM 590 C CA . VAL A 1 80 ? 6.196 -11.119 -16.459 1.00 89.56 80 VAL A CA 1
ATOM 591 C C . VAL A 1 80 ? 7.623 -11.587 -16.740 1.00 89.56 80 VAL A C 1
ATOM 593 O O . VAL A 1 80 ? 7.858 -12.751 -17.072 1.00 89.56 80 VAL A O 1
ATOM 596 N N . VAL A 1 81 ? 8.576 -10.674 -16.572 1.00 91.00 81 VAL A N 1
ATOM 597 C CA . VAL A 1 81 ? 10.004 -10.925 -16.776 1.00 91.00 81 VAL A CA 1
ATOM 598 C C . VAL A 1 81 ? 10.767 -10.797 -15.456 1.00 91.00 81 VAL A C 1
ATOM 600 O O . VAL A 1 81 ? 10.604 -9.813 -14.738 1.00 91.00 81 VAL A O 1
ATOM 603 N N . ASN A 1 82 ? 11.615 -11.778 -15.133 1.00 90.00 82 ASN A N 1
ATOM 604 C CA . ASN A 1 82 ? 12.362 -11.790 -13.876 1.00 90.00 82 ASN A CA 1
ATOM 605 C C . ASN A 1 82 ? 13.659 -10.970 -13.996 1.00 90.00 82 ASN A C 1
ATOM 607 O O . ASN A 1 82 ? 14.527 -11.274 -14.821 1.00 90.00 82 ASN A O 1
ATOM 611 N N . ILE A 1 83 ? 13.803 -9.959 -13.134 1.00 90.25 83 ILE A N 1
ATOM 612 C CA . ILE A 1 83 ? 14.944 -9.034 -13.085 1.00 90.25 83 ILE A CA 1
ATOM 613 C C . ILE A 1 83 ? 15.873 -9.243 -11.879 1.00 90.25 83 ILE A C 1
ATOM 615 O O . ILE A 1 83 ? 16.801 -8.458 -11.679 1.00 90.25 83 ILE A O 1
ATOM 619 N N . ALA A 1 84 ? 15.699 -10.316 -11.103 1.00 84.81 84 ALA A N 1
ATOM 620 C CA . ALA A 1 84 ? 16.655 -10.696 -10.057 1.00 84.81 84 ALA A CA 1
ATOM 621 C C . ALA A 1 84 ? 18.007 -11.150 -10.649 1.00 84.81 84 ALA A C 1
ATOM 623 O O . ALA A 1 84 ? 19.029 -11.152 -9.963 1.00 84.81 84 ALA A O 1
ATOM 624 N N . GLY A 1 85 ? 18.019 -11.549 -11.929 1.00 67.94 85 GLY A N 1
ATOM 625 C CA . GLY A 1 85 ? 19.151 -12.143 -12.648 1.00 67.94 85 GLY A CA 1
ATOM 626 C C . GLY A 1 85 ? 20.266 -11.168 -13.050 1.00 67.94 85 GLY A C 1
ATOM 627 O O . GLY A 1 85 ? 20.533 -10.991 -14.241 1.00 67.94 85 GLY A O 1
ATOM 628 N N . GLY A 1 86 ? 20.947 -10.557 -12.073 1.00 75.00 86 GLY A N 1
ATOM 629 C CA . GLY A 1 86 ? 22.211 -9.824 -12.248 1.00 75.00 86 GLY A CA 1
ATOM 630 C C . GLY A 1 86 ? 22.273 -8.915 -13.489 1.00 75.00 86 GLY A C 1
ATOM 631 O O . GLY A 1 86 ? 21.384 -8.102 -13.734 1.00 75.00 86 GLY A O 1
ATOM 632 N N . ARG A 1 87 ? 23.327 -9.063 -14.310 1.00 84.12 87 ARG A N 1
ATOM 633 C CA . ARG A 1 87 ? 23.566 -8.223 -15.506 1.00 84.12 87 ARG A CA 1
ATOM 634 C C . ARG A 1 87 ? 22.415 -8.222 -16.519 1.00 84.12 87 ARG A C 1
ATOM 636 O O . ARG A 1 87 ? 22.219 -7.213 -17.185 1.00 84.12 87 ARG A O 1
ATOM 643 N N . GLY A 1 88 ? 21.685 -9.325 -16.673 1.00 86.38 88 GLY A N 1
ATOM 644 C CA . GLY A 1 88 ? 20.602 -9.413 -17.655 1.00 86.38 88 GLY A CA 1
ATOM 645 C C . GLY A 1 88 ? 19.381 -8.582 -17.261 1.00 86.38 88 GLY A C 1
ATOM 646 O O . GLY A 1 88 ? 18.867 -7.838 -18.092 1.00 86.38 88 GLY A O 1
ATOM 647 N N . GLY A 1 89 ? 18.978 -8.639 -15.987 1.00 89.62 89 GLY A N 1
ATOM 648 C CA . GLY A 1 89 ? 17.900 -7.804 -15.445 1.00 89.62 89 GLY A CA 1
ATOM 649 C C . GLY A 1 89 ? 18.232 -6.311 -15.499 1.00 89.62 89 GLY A C 1
ATOM 650 O O . GLY A 1 89 ? 17.423 -5.516 -15.969 1.00 89.62 89 GLY A O 1
ATOM 651 N N . PHE A 1 90 ? 19.460 -5.940 -15.121 1.00 89.88 90 PHE A N 1
ATOM 652 C CA . PHE A 1 90 ? 19.939 -4.558 -15.236 1.00 89.88 90 PHE A CA 1
ATOM 653 C C . PHE A 1 90 ? 19.888 -4.040 -16.683 1.00 89.88 90 PHE A C 1
ATOM 655 O O . PHE A 1 90 ? 19.367 -2.958 -16.954 1.00 89.88 90 PHE A O 1
ATOM 662 N N . LEU A 1 91 ? 20.393 -4.831 -17.639 1.00 92.19 91 LEU A N 1
ATOM 663 C CA . LEU A 1 91 ? 20.343 -4.464 -19.054 1.00 92.19 91 LEU A CA 1
ATOM 664 C C . LEU A 1 91 ? 18.907 -4.369 -19.566 1.00 92.19 91 LEU A C 1
ATOM 666 O O . LEU A 1 91 ? 18.619 -3.471 -20.348 1.00 92.19 91 LEU A O 1
ATOM 670 N N . LEU A 1 92 ? 18.006 -5.243 -19.110 1.00 93.31 92 LEU A N 1
ATOM 671 C CA . LEU A 1 92 ? 16.597 -5.160 -19.476 1.00 93.31 92 LEU A CA 1
ATOM 672 C C . LEU A 1 92 ? 16.002 -3.816 -19.051 1.00 93.31 92 LEU A C 1
ATOM 674 O O . LEU A 1 92 ? 15.417 -3.149 -19.893 1.00 93.31 92 LEU A O 1
ATOM 678 N N . LEU A 1 93 ? 16.188 -3.390 -17.797 1.00 93.25 93 LEU A N 1
ATOM 679 C CA . LEU A 1 93 ? 15.685 -2.094 -17.318 1.00 93.25 93 LEU A CA 1
ATOM 680 C C . LEU A 1 93 ? 16.215 -0.928 -18.166 1.00 93.25 93 LEU A C 1
ATOM 682 O O . LEU A 1 93 ? 15.460 -0.039 -18.555 1.00 93.25 93 LEU A O 1
ATOM 686 N N . LYS A 1 94 ? 17.497 -0.972 -18.548 1.00 92.69 94 LYS A N 1
ATOM 687 C CA . LYS A 1 94 ? 18.088 0.026 -19.450 1.00 92.69 94 LYS A CA 1
ATOM 688 C C . LYS A 1 94 ? 17.442 0.018 -20.841 1.00 92.69 94 LYS A C 1
ATOM 690 O O . LYS A 1 94 ? 17.207 1.080 -21.414 1.00 92.69 94 LYS A O 1
ATOM 695 N N . GLU A 1 95 ? 17.170 -1.160 -21.389 1.00 94.44 95 GLU A N 1
ATOM 696 C CA . GLU A 1 95 ? 16.589 -1.347 -22.722 1.00 94.44 95 GLU A CA 1
ATOM 697 C C . GLU A 1 95 ? 15.078 -1.054 -22.761 1.00 94.44 95 GLU A C 1
ATOM 699 O O . GLU A 1 95 ? 14.587 -0.569 -23.779 1.00 94.44 95 GLU A O 1
ATOM 704 N N . LEU A 1 96 ? 14.348 -1.237 -21.651 1.00 93.62 96 LEU A N 1
ATOM 705 C CA . LEU A 1 96 ? 12.925 -0.884 -21.529 1.00 93.62 96 LEU A CA 1
ATOM 706 C C . LEU A 1 96 ? 12.658 0.584 -21.863 1.00 93.62 96 LEU A C 1
ATOM 708 O O . LEU A 1 96 ? 11.603 0.904 -22.399 1.00 93.62 96 LEU A O 1
ATOM 712 N N . LYS A 1 97 ? 13.632 1.469 -21.626 1.00 90.69 97 LYS A N 1
ATOM 713 C CA . LYS A 1 97 ? 13.527 2.896 -21.956 1.00 90.69 97 LYS A CA 1
ATOM 714 C C . LYS A 1 97 ? 13.331 3.170 -23.452 1.00 90.69 97 LYS A C 1
ATOM 716 O O . LYS A 1 97 ? 12.894 4.254 -23.820 1.00 90.69 97 LYS A O 1
ATOM 721 N N . LYS A 1 98 ? 13.663 2.205 -24.317 1.00 93.12 98 LYS A N 1
ATOM 722 C CA . LYS A 1 98 ? 13.451 2.285 -25.771 1.00 93.12 98 LYS A CA 1
ATOM 723 C C . LYS A 1 98 ? 12.035 1.872 -26.182 1.00 93.12 98 LYS A C 1
ATOM 725 O O . LYS A 1 98 ? 11.614 2.167 -27.297 1.00 93.12 98 LYS A O 1
ATOM 730 N N . LEU A 1 99 ? 11.297 1.194 -25.300 1.00 93.94 99 LEU A N 1
ATOM 731 C CA . LEU A 1 99 ? 9.962 0.657 -25.565 1.00 93.94 99 LEU A CA 1
ATOM 732 C C . LEU A 1 99 ? 8.880 1.685 -25.230 1.00 93.94 99 LEU A C 1
ATOM 734 O O . LEU A 1 99 ? 8.028 1.473 -24.372 1.00 93.94 99 LEU A O 1
ATOM 738 N N . THR A 1 100 ? 8.907 2.824 -25.914 1.00 91.50 100 THR A N 1
ATOM 739 C CA . THR A 1 100 ? 8.024 3.960 -25.601 1.00 91.50 100 THR A CA 1
ATOM 740 C C . THR A 1 100 ? 6.542 3.675 -25.868 1.00 91.50 100 THR A C 1
ATOM 742 O O . THR A 1 100 ? 5.686 4.314 -25.262 1.00 91.50 100 THR A O 1
ATOM 745 N N . GLN A 1 101 ? 6.229 2.692 -26.721 1.00 93.75 101 GLN A N 1
ATOM 746 C CA . GLN A 1 101 ? 4.862 2.250 -27.036 1.00 93.75 101 GLN A CA 1
ATOM 747 C C . GLN A 1 101 ? 4.296 1.219 -26.045 1.00 93.75 101 GLN A C 1
ATOM 749 O O . GLN A 1 101 ? 3.168 0.747 -26.210 1.00 93.75 101 GLN A O 1
ATOM 754 N N . LEU A 1 102 ? 5.055 0.849 -25.011 1.00 95.25 102 LEU A N 1
ATOM 755 C CA . LEU A 1 102 ? 4.648 -0.190 -24.076 1.00 95.25 102 LEU A CA 1
ATOM 756 C C . LEU A 1 102 ? 3.438 0.251 -23.240 1.00 95.25 102 LEU A C 1
ATOM 758 O O . LEU A 1 102 ? 3.476 1.268 -22.552 1.00 95.25 102 LEU A O 1
ATOM 762 N N . ARG A 1 103 ? 2.372 -0.557 -23.266 1.00 95.06 103 ARG A N 1
ATOM 763 C CA . ARG A 1 103 ? 1.118 -0.322 -22.528 1.00 95.06 103 ARG A CA 1
ATOM 764 C C . ARG A 1 103 ? 0.963 -1.222 -21.313 1.00 95.06 103 ARG A C 1
ATOM 766 O O . ARG A 1 103 ? 0.281 -0.855 -20.359 1.00 95.06 103 ARG A O 1
ATOM 773 N N . LYS A 1 104 ? 1.569 -2.410 -21.335 1.00 95.69 104 LYS A N 1
ATOM 774 C CA . LYS A 1 104 ? 1.513 -3.378 -20.234 1.00 95.69 104 LYS A CA 1
ATOM 775 C C . LYS A 1 104 ? 2.909 -3.904 -19.929 1.00 95.69 104 LYS A C 1
ATOM 777 O O . LYS A 1 104 ? 3.580 -4.393 -20.837 1.00 95.69 104 LYS A O 1
ATOM 782 N N . LEU A 1 105 ? 3.305 -3.831 -18.662 1.00 94.56 105 LEU A N 1
ATOM 783 C CA . LEU A 1 105 ? 4.602 -4.293 -18.175 1.00 94.56 105 LEU A CA 1
ATOM 784 C C . LEU A 1 105 ? 4.422 -5.181 -16.942 1.00 94.56 105 LEU A C 1
ATOM 786 O O . LEU A 1 105 ? 3.821 -4.758 -15.953 1.00 94.56 105 LEU A O 1
ATOM 790 N N . GLY A 1 106 ? 4.960 -6.400 -17.003 1.00 93.88 106 GLY A N 1
ATOM 791 C CA . GLY A 1 106 ? 5.090 -7.303 -15.862 1.00 93.88 106 GLY A CA 1
ATOM 792 C C . GLY A 1 106 ? 6.552 -7.540 -15.489 1.00 93.88 106 GLY A C 1
ATOM 793 O O . GLY A 1 106 ? 7.350 -7.911 -16.343 1.00 93.88 106 GLY A O 1
ATOM 794 N N . LEU A 1 107 ? 6.913 -7.390 -14.218 1.00 93.50 107 LEU A N 1
ATOM 795 C CA . LEU A 1 107 ? 8.263 -7.662 -13.721 1.00 93.50 107 LEU A CA 1
ATOM 796 C C . LEU A 1 107 ? 8.215 -8.459 -12.418 1.00 93.50 107 LEU A C 1
ATOM 798 O O . LEU A 1 107 ? 7.356 -8.218 -11.573 1.00 93.50 107 LEU A O 1
ATOM 802 N N . SER A 1 108 ? 9.153 -9.385 -12.246 1.00 91.81 108 SER A N 1
ATOM 803 C CA . SER A 1 108 ? 9.334 -10.172 -11.022 1.00 91.81 108 SER A CA 1
ATOM 804 C C . SER A 1 108 ? 10.788 -10.186 -10.562 1.00 91.81 108 SER A C 1
ATOM 806 O O . SER A 1 108 ? 11.682 -9.728 -11.274 1.00 91.81 108 SER A O 1
ATOM 808 N N . GLY A 1 109 ? 11.046 -10.689 -9.353 1.00 89.25 109 GLY A N 1
ATOM 809 C CA . GLY A 1 109 ? 12.397 -10.692 -8.788 1.00 89.25 109 GLY A CA 1
ATOM 810 C C . GLY A 1 109 ? 12.899 -9.287 -8.429 1.00 89.25 109 GLY A C 1
ATOM 811 O O . GLY A 1 109 ? 14.100 -9.012 -8.498 1.00 89.25 109 GLY A O 1
ATOM 812 N N . ILE A 1 110 ? 11.980 -8.377 -8.102 1.00 90.25 110 ILE A N 1
ATOM 813 C CA . ILE A 1 110 ? 12.292 -6.991 -7.743 1.00 90.25 110 ILE A CA 1
ATOM 814 C C . ILE A 1 110 ? 12.755 -6.962 -6.287 1.00 90.25 110 ILE A C 1
ATOM 816 O O . ILE A 1 110 ? 12.015 -7.371 -5.403 1.00 90.25 110 ILE A O 1
ATOM 820 N N . ASN A 1 111 ? 13.958 -6.476 -6.023 1.00 88.25 111 ASN A N 1
ATOM 821 C CA . ASN A 1 111 ? 14.563 -6.433 -4.694 1.00 88.25 111 ASN A CA 1
ATOM 822 C C . ASN A 1 111 ? 15.240 -5.076 -4.460 1.00 88.25 111 ASN A C 1
ATOM 824 O O . ASN A 1 111 ? 15.300 -4.229 -5.357 1.00 88.25 111 ASN A O 1
ATOM 828 N N . ARG A 1 112 ? 15.808 -4.872 -3.268 1.00 87.81 112 ARG A N 1
ATOM 829 C CA . ARG A 1 112 ? 16.487 -3.620 -2.903 1.00 87.81 112 ARG A CA 1
ATOM 830 C C . ARG A 1 112 ? 17.551 -3.184 -3.917 1.00 87.81 112 ARG A C 1
ATOM 832 O O . ARG A 1 112 ? 17.726 -1.988 -4.139 1.00 87.81 112 ARG A O 1
ATOM 839 N N . LYS A 1 113 ? 18.250 -4.133 -4.551 1.00 88.69 113 LYS A N 1
ATOM 840 C CA . LYS A 1 113 ? 19.368 -3.853 -5.469 1.00 88.69 113 LYS A CA 1
ATOM 841 C C . LYS A 1 113 ? 18.907 -3.277 -6.806 1.00 88.69 113 LYS A C 1
ATOM 843 O O . LYS A 1 113 ? 19.659 -2.518 -7.401 1.00 88.69 113 LYS A O 1
ATOM 848 N N . ASN A 1 114 ? 17.709 -3.628 -7.282 1.00 90.81 114 ASN A N 1
ATOM 849 C CA . ASN A 1 114 ? 17.202 -3.199 -8.594 1.00 90.81 114 ASN A CA 1
ATOM 850 C C . ASN A 1 114 ? 16.016 -2.217 -8.524 1.00 90.81 114 ASN A C 1
ATOM 852 O O . ASN A 1 114 ? 15.617 -1.679 -9.557 1.00 90.81 114 ASN A O 1
ATOM 856 N N . TRP A 1 115 ? 15.487 -1.935 -7.328 1.00 90.00 115 TRP A N 1
ATOM 857 C CA . TRP A 1 115 ? 14.353 -1.027 -7.130 1.00 90.00 115 TRP A CA 1
ATOM 858 C C . TRP A 1 115 ? 14.576 0.370 -7.724 1.00 90.00 115 TRP A C 1
ATOM 860 O O . TRP A 1 115 ? 13.753 0.854 -8.496 1.00 90.00 115 TRP A O 1
ATOM 870 N N . LYS A 1 116 ? 15.720 1.001 -7.438 1.00 89.06 116 LYS A N 1
ATOM 871 C CA . LYS A 1 116 ? 16.004 2.361 -7.927 1.00 89.06 116 LYS A CA 1
ATOM 872 C C . LYS A 1 116 ? 16.067 2.436 -9.454 1.00 89.06 116 LYS A C 1
ATOM 874 O O . LYS A 1 116 ? 15.499 3.349 -10.049 1.00 89.06 116 LYS A O 1
ATOM 879 N N . ASP A 1 117 ? 16.708 1.460 -10.097 1.00 90.06 117 ASP A N 1
ATOM 880 C CA . ASP A 1 117 ? 16.774 1.382 -11.561 1.00 90.06 117 ASP A CA 1
ATOM 881 C C . ASP A 1 117 ? 15.384 1.183 -12.179 1.00 90.06 117 ASP A C 1
ATOM 883 O O . ASP A 1 117 ? 15.072 1.764 -13.225 1.00 90.06 117 ASP A O 1
ATOM 887 N N . LEU A 1 118 ? 14.530 0.391 -11.524 1.00 91.62 118 LEU A N 1
ATOM 888 C CA . LEU A 1 118 ? 13.137 0.218 -11.918 1.00 91.62 118 LEU A CA 1
ATOM 889 C C . LEU A 1 118 ? 12.372 1.543 -11.821 1.00 91.62 118 LEU A C 1
ATOM 891 O O . LEU A 1 118 ? 11.748 1.941 -12.804 1.00 91.62 118 LEU A O 1
ATOM 895 N N . CYS A 1 119 ? 12.460 2.253 -10.693 1.00 88.62 119 CYS A N 1
ATOM 896 C CA . CYS A 1 119 ? 11.797 3.546 -10.506 1.00 88.62 119 CYS A CA 1
ATOM 897 C C . CYS A 1 119 ? 12.226 4.564 -11.563 1.00 88.62 119 CYS A C 1
ATOM 899 O O . CYS A 1 119 ? 11.372 5.217 -12.159 1.00 88.62 119 CYS A O 1
ATOM 901 N N . LEU A 1 120 ? 13.523 4.639 -11.878 1.00 87.44 120 LEU A N 1
ATOM 902 C CA . LEU A 1 120 ? 14.045 5.492 -12.952 1.00 87.44 120 LEU A CA 1
ATOM 903 C C . LEU A 1 120 ? 13.570 5.068 -14.343 1.00 87.44 120 LEU A C 1
ATOM 905 O O . LEU A 1 120 ? 13.496 5.895 -15.242 1.00 87.44 120 LEU A O 1
ATOM 909 N N . THR A 1 121 ? 13.301 3.782 -14.557 1.00 88.56 121 THR A N 1
ATOM 910 C CA . THR A 1 121 ? 12.804 3.266 -15.839 1.00 88.56 121 THR A CA 1
ATOM 911 C C . THR A 1 121 ? 11.321 3.576 -16.018 1.00 88.56 121 THR A C 1
ATOM 913 O O . THR A 1 121 ? 10.907 3.993 -17.096 1.00 88.56 121 THR A O 1
ATOM 916 N N . VAL A 1 122 ? 10.526 3.412 -14.961 1.00 86.62 122 VAL A N 1
ATOM 917 C CA . VAL A 1 122 ? 9.090 3.722 -14.969 1.00 86.62 122 VAL A CA 1
ATOM 918 C C . VAL A 1 122 ? 8.850 5.236 -14.977 1.00 86.62 122 VAL A C 1
ATOM 920 O O . VAL A 1 122 ? 7.915 5.700 -15.628 1.00 86.62 122 VAL A O 1
ATOM 923 N N . SER A 1 123 ? 9.716 6.015 -14.321 1.00 83.75 123 SER A N 1
ATOM 924 C CA . SER A 1 123 ? 9.658 7.480 -14.299 1.00 83.75 123 SER A CA 1
ATOM 925 C C . SER A 1 123 ? 10.102 8.070 -15.637 1.00 83.75 123 SER A C 1
ATOM 927 O O . SER A 1 123 ? 11.287 8.289 -15.878 1.00 83.75 123 SER A O 1
ATOM 929 N N . GLY A 1 124 ? 9.148 8.367 -16.516 1.00 74.38 124 GLY A N 1
ATOM 930 C CA . GLY A 1 124 ? 9.375 9.229 -17.678 1.00 74.38 124 GLY A CA 1
ATOM 931 C C . GLY A 1 124 ? 9.797 8.544 -18.980 1.00 74.38 124 GLY A C 1
ATOM 932 O O . GLY A 1 124 ? 9.868 9.231 -19.997 1.00 74.38 124 GLY A O 1
ATOM 933 N N . HIS A 1 125 ? 10.045 7.229 -19.003 1.00 82.31 125 HIS A N 1
ATOM 934 C CA . HIS A 1 125 ? 10.421 6.525 -20.241 1.00 82.31 125 HIS A CA 1
ATOM 935 C C . HIS A 1 125 ? 9.308 5.663 -20.853 1.00 82.31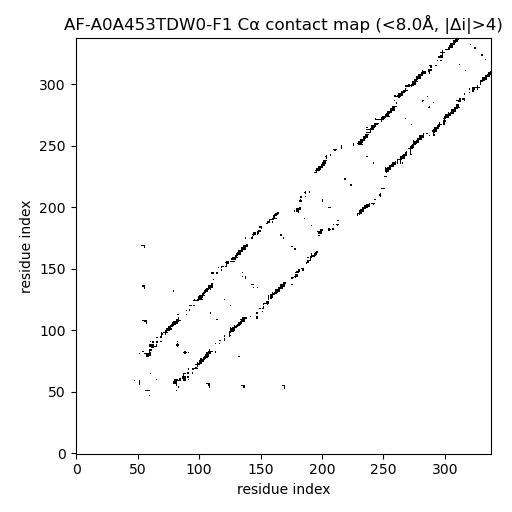 125 HIS A C 1
ATOM 937 O O . HIS A 1 125 ? 9.473 5.169 -21.968 1.00 82.31 125 HIS A O 1
ATOM 943 N N . LEU A 1 126 ? 8.175 5.496 -20.165 1.00 87.81 126 LEU A N 1
ATOM 944 C CA . LEU A 1 126 ? 7.068 4.640 -20.602 1.00 87.81 126 LEU A CA 1
ATOM 945 C C . LEU A 1 126 ? 5.752 5.441 -20.679 1.00 87.81 126 LEU A C 1
ATOM 947 O O . LEU A 1 126 ? 4.827 5.191 -19.903 1.00 87.81 126 LEU A O 1
ATOM 951 N N . PRO A 1 127 ? 5.637 6.407 -21.614 1.00 87.69 127 PRO A N 1
ATOM 952 C CA . PRO A 1 127 ? 4.553 7.396 -21.634 1.00 87.69 127 PRO A CA 1
ATOM 953 C C . PRO A 1 127 ? 3.153 6.813 -21.823 1.00 87.69 127 PRO A C 1
ATOM 955 O O . PRO A 1 127 ? 2.162 7.404 -21.387 1.00 87.69 127 PRO A O 1
ATOM 958 N N . HIS A 1 128 ? 3.058 5.647 -22.453 1.00 91.44 128 HIS A N 1
ATOM 959 C CA . HIS A 1 128 ? 1.793 4.993 -22.768 1.00 91.44 128 HIS A CA 1
ATOM 960 C C . HIS A 1 128 ? 1.470 3.826 -21.831 1.00 91.44 128 HIS A C 1
ATOM 962 O O . HIS A 1 128 ? 0.572 3.045 -22.137 1.00 91.44 128 HIS A O 1
ATOM 968 N N . LEU A 1 129 ? 2.177 3.691 -20.704 1.00 92.50 129 LEU A N 1
ATOM 969 C CA . LEU A 1 129 ? 1.981 2.574 -19.791 1.00 92.50 129 LEU A CA 1
ATOM 970 C C . LEU A 1 129 ? 0.626 2.663 -19.079 1.00 92.50 129 LEU A C 1
ATOM 972 O O . LEU A 1 129 ? 0.378 3.564 -18.289 1.00 92.50 129 LEU A O 1
ATOM 976 N N . GLU A 1 130 ? -0.239 1.682 -19.320 1.00 92.25 130 GLU A N 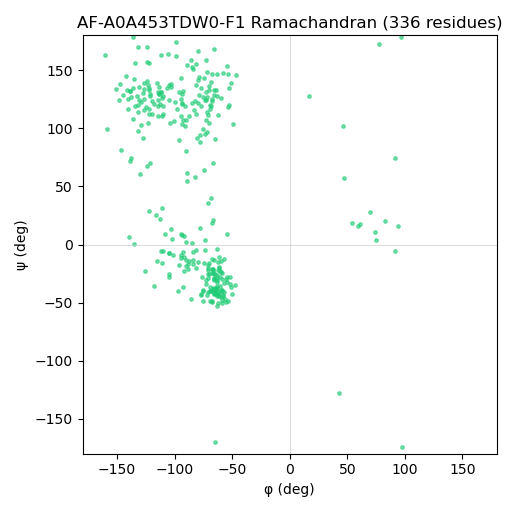1
ATOM 977 C CA . GLU A 1 130 ? -1.591 1.614 -18.757 1.00 92.25 130 GLU A CA 1
ATOM 978 C C . GLU A 1 130 ? -1.713 0.576 -17.634 1.00 92.25 130 GLU A C 1
ATOM 980 O O . GLU A 1 130 ? -2.579 0.693 -16.766 1.00 92.25 130 GLU A O 1
ATOM 985 N N . SER A 1 131 ? -0.855 -0.448 -17.631 1.00 91.69 131 SER A N 1
ATOM 986 C CA . SER A 1 131 ? -0.865 -1.517 -16.632 1.00 91.69 131 SER A CA 1
ATOM 987 C C . SER A 1 131 ? 0.546 -1.885 -16.195 1.00 91.69 131 SER A C 1
ATOM 989 O O . SER A 1 131 ? 1.370 -2.278 -17.022 1.00 91.69 131 SER A O 1
ATOM 991 N N . LEU A 1 132 ? 0.776 -1.862 -14.886 1.00 91.50 132 LEU A N 1
ATOM 992 C CA . LEU A 1 132 ? 2.029 -2.259 -14.259 1.00 91.50 132 LEU A CA 1
ATOM 993 C C . LEU A 1 132 ? 1.777 -3.404 -13.274 1.00 91.50 132 LEU A C 1
ATOM 995 O O . LEU A 1 132 ? 0.875 -3.341 -12.441 1.00 91.50 132 LEU A O 1
ATOM 999 N N . SER A 1 133 ? 2.554 -4.474 -13.396 1.00 90.12 133 SER A N 1
ATOM 1000 C CA . SER A 1 133 ? 2.517 -5.621 -12.493 1.00 90.12 133 SER A CA 1
ATOM 1001 C C . SER A 1 133 ? 3.921 -5.880 -11.976 1.00 90.12 133 SER A C 1
ATOM 1003 O O . SER A 1 133 ? 4.807 -6.223 -12.750 1.00 90.12 133 SER A O 1
ATOM 1005 N N . LEU A 1 134 ? 4.123 -5.726 -10.677 1.00 90.31 134 LEU A N 1
ATOM 1006 C CA . LEU A 1 134 ? 5.402 -5.884 -10.003 1.00 90.31 134 LEU A CA 1
ATOM 1007 C C . LEU A 1 134 ? 5.311 -7.068 -9.047 1.00 90.31 134 LEU A C 1
ATOM 1009 O O . LEU A 1 134 ? 4.304 -7.234 -8.374 1.00 90.31 134 LEU A O 1
ATOM 1013 N N . GLN A 1 135 ? 6.346 -7.890 -8.973 1.00 88.81 135 GLN A N 1
ATOM 1014 C CA . GLN A 1 135 ? 6.473 -8.937 -7.968 1.00 88.81 135 GLN A CA 1
ATOM 1015 C C . GLN A 1 135 ? 7.772 -8.725 -7.196 1.00 88.81 135 GLN A C 1
ATOM 1017 O O . GLN A 1 135 ? 8.874 -8.959 -7.708 1.00 88.81 135 GLN A O 1
ATOM 1022 N N . LEU A 1 136 ? 7.606 -8.228 -5.971 1.00 86.69 136 LEU A N 1
ATOM 1023 C CA . LEU A 1 136 ? 8.676 -7.963 -5.028 1.00 86.69 136 LEU A CA 1
ATOM 1024 C C . LEU A 1 136 ? 9.194 -9.274 -4.437 1.00 86.69 136 LEU A C 1
ATOM 1026 O O . LEU A 1 136 ? 8.440 -10.212 -4.163 1.00 86.69 136 LEU A O 1
ATOM 1030 N N . LEU A 1 137 ? 10.499 -9.307 -4.234 1.00 86.81 137 LEU A N 1
ATOM 1031 C CA . LEU A 1 137 ? 11.268 -10.411 -3.705 1.00 86.81 137 LEU A CA 1
ATOM 1032 C C . LEU A 1 137 ? 12.006 -9.923 -2.461 1.00 86.81 137 LEU A C 1
ATOM 1034 O O . LEU A 1 137 ? 12.918 -9.102 -2.569 1.00 86.81 137 LEU A O 1
ATOM 1038 N N . LEU A 1 138 ? 11.610 -10.438 -1.298 1.00 83.75 138 LEU A N 1
ATOM 1039 C CA . LEU A 1 138 ? 12.346 -10.236 -0.059 1.00 83.75 138 LEU A CA 1
ATOM 1040 C C . LEU A 1 138 ? 13.481 -11.250 0.009 1.00 83.75 138 LEU A C 1
ATOM 1042 O O . LEU A 1 138 ? 13.234 -12.459 0.040 1.00 83.75 138 LEU A O 1
ATOM 1046 N N . LEU A 1 139 ? 14.711 -10.745 -0.002 1.00 81.06 139 LEU A N 1
ATOM 1047 C CA . LEU A 1 139 ? 15.906 -11.551 0.211 1.00 81.06 139 LEU A CA 1
ATOM 1048 C C . LEU A 1 139 ? 16.112 -11.762 1.714 1.00 81.06 139 LEU A C 1
ATOM 1050 O O . LEU A 1 139 ? 15.688 -10.938 2.510 1.00 81.06 139 LEU A O 1
ATOM 1054 N N . GLU A 1 140 ? 16.795 -12.833 2.117 1.00 76.62 140 GLU A N 1
ATOM 1055 C CA . GLU A 1 140 ? 17.051 -13.119 3.545 1.00 76.62 140 GLU A CA 1
ATOM 1056 C C . GLU A 1 140 ? 17.822 -11.997 4.260 1.00 76.62 140 GLU A C 1
ATOM 1058 O O . GLU A 1 140 ? 17.640 -11.774 5.453 1.00 76.62 140 GLU A O 1
ATOM 1063 N N . GLU A 1 141 ? 18.666 -11.276 3.519 1.00 74.12 141 GLU A N 1
ATOM 1064 C CA . GLU A 1 141 ? 19.389 -10.092 3.998 1.00 74.12 141 GLU A CA 1
ATOM 1065 C C . GLU A 1 141 ? 18.477 -8.868 4.206 1.00 74.12 141 GLU A C 1
ATOM 1067 O O . GLU A 1 141 ? 18.825 -7.949 4.946 1.00 74.12 141 GLU A O 1
ATOM 1072 N N . ASP A 1 142 ? 17.302 -8.854 3.574 1.00 69.56 142 ASP A N 1
ATOM 1073 C CA . ASP A 1 142 ? 16.316 -7.790 3.682 1.00 69.56 142 ASP A CA 1
ATOM 1074 C C . ASP A 1 142 ? 15.288 -8.148 4.771 1.00 69.56 142 ASP A C 1
ATOM 1076 O O . ASP A 1 142 ? 14.457 -9.037 4.616 1.00 69.56 142 ASP A O 1
ATOM 1080 N N . GLY A 1 143 ? 15.301 -7.421 5.891 1.00 67.81 143 GLY A N 1
ATOM 1081 C CA . GLY A 1 143 ? 14.346 -7.654 6.987 1.00 67.81 143 GLY A CA 1
ATOM 1082 C C . GLY A 1 143 ? 12.896 -7.231 6.689 1.00 67.81 143 GLY A C 1
ATOM 1083 O O . GLY A 1 143 ? 11.982 -7.636 7.404 1.00 67.81 143 GLY A O 1
ATOM 1084 N N . SER A 1 144 ? 12.671 -6.397 5.665 1.00 72.81 144 SER A N 1
ATOM 1085 C CA . SER A 1 144 ? 11.354 -5.884 5.248 1.00 72.81 144 SER A CA 1
ATOM 1086 C C . SER A 1 144 ? 11.390 -5.372 3.800 1.00 72.81 144 SER A C 1
ATOM 1088 O O . SER A 1 144 ? 12.455 -5.049 3.266 1.00 72.81 144 SER A O 1
ATOM 1090 N N . TYR A 1 145 ? 10.215 -5.216 3.184 1.00 77.44 145 TYR A N 1
ATOM 1091 C CA . TYR A 1 145 ? 10.030 -4.591 1.868 1.00 77.44 145 TYR A CA 1
ATOM 1092 C C . TYR A 1 145 ? 10.092 -3.053 1.882 1.00 77.44 145 TYR A C 1
ATOM 1094 O O . TYR A 1 145 ? 9.707 -2.422 0.902 1.00 77.44 145 TYR A O 1
ATOM 1102 N N . ASP A 1 146 ? 10.583 -2.428 2.953 1.00 75.25 146 ASP A N 1
ATOM 1103 C CA . ASP A 1 146 ? 10.646 -0.961 3.087 1.00 75.25 146 ASP A CA 1
ATOM 1104 C C . ASP A 1 146 ? 11.493 -0.293 1.984 1.00 75.25 146 ASP A C 1
ATOM 1106 O O . ASP A 1 146 ? 11.420 0.913 1.779 1.00 75.25 146 ASP A O 1
A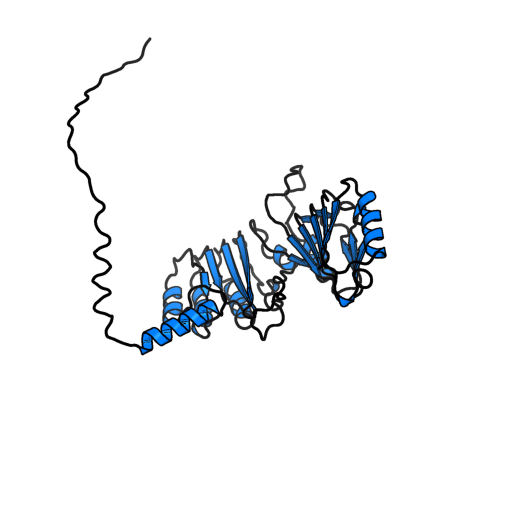TOM 1110 N N . PHE A 1 147 ? 12.291 -1.074 1.243 1.00 79.81 147 PHE A N 1
ATOM 1111 C CA . PHE A 1 147 ? 13.006 -0.591 0.064 1.00 79.81 147 PHE A CA 1
ATOM 1112 C C . PHE A 1 147 ? 12.079 -0.191 -1.091 1.00 79.81 147 PHE A C 1
ATOM 1114 O O . PHE A 1 147 ? 12.502 0.586 -1.936 1.00 79.81 147 PHE A O 1
ATOM 1121 N N . ALA A 1 148 ? 10.863 -0.740 -1.170 1.00 79.38 148 ALA A N 1
ATOM 1122 C CA . ALA A 1 148 ? 9.954 -0.568 -2.299 1.00 79.38 148 ALA A CA 1
ATOM 1123 C C . ALA A 1 148 ? 9.043 0.659 -2.123 1.00 79.38 148 ALA A C 1
ATOM 1125 O O . ALA A 1 148 ? 7.815 0.546 -2.161 1.00 79.38 148 ALA A O 1
ATOM 1126 N N . SER A 1 149 ? 9.645 1.832 -1.901 1.00 79.81 149 SER A N 1
ATOM 1127 C CA . SER A 1 149 ? 8.902 3.088 -1.778 1.00 79.81 149 SER A CA 1
ATOM 1128 C C . SER A 1 149 ? 8.555 3.652 -3.152 1.00 79.81 149 SER A C 1
ATOM 1130 O O . SER A 1 149 ? 9.430 4.083 -3.902 1.00 79.81 149 SER A O 1
ATOM 1132 N N . PHE A 1 150 ? 7.267 3.669 -3.496 1.00 77.94 150 PHE A N 1
ATOM 1133 C CA . PHE A 1 150 ? 6.789 4.231 -4.765 1.00 77.94 150 PHE A CA 1
ATOM 1134 C C . PHE A 1 150 ? 6.973 5.754 -4.855 1.00 77.94 150 PHE A C 1
ATOM 1136 O O . PHE A 1 150 ? 6.907 6.288 -5.959 1.00 77.94 150 PHE A O 1
ATOM 1143 N N . ASP A 1 151 ? 7.289 6.428 -3.744 1.00 75.25 151 ASP A N 1
ATOM 1144 C CA . ASP A 1 151 ? 7.698 7.840 -3.722 1.00 75.25 151 ASP A CA 1
ATOM 1145 C C . ASP A 1 151 ? 8.969 8.081 -4.567 1.00 75.25 151 ASP A C 1
ATOM 1147 O O . ASP A 1 151 ? 9.181 9.177 -5.084 1.00 75.25 151 ASP A O 1
ATOM 1151 N N . ASP A 1 152 ? 9.789 7.044 -4.790 1.00 77.44 152 ASP A N 1
ATOM 1152 C CA . ASP A 1 152 ? 10.951 7.100 -5.689 1.00 77.44 152 ASP A CA 1
ATOM 1153 C C . ASP A 1 152 ? 10.555 7.308 -7.170 1.00 77.44 152 ASP A C 1
ATOM 1155 O O . ASP A 1 152 ? 11.402 7.614 -8.019 1.00 77.44 152 ASP A O 1
ATOM 1159 N N . ILE A 1 153 ? 9.272 7.142 -7.511 1.00 79.38 153 ILE A N 1
ATOM 1160 C CA . ILE A 1 153 ? 8.725 7.378 -8.849 1.00 79.38 153 ILE A CA 1
ATOM 1161 C C . ILE A 1 153 ? 8.273 8.838 -8.951 1.00 79.38 153 ILE A C 1
ATOM 1163 O O . ILE A 1 153 ? 7.097 9.166 -8.850 1.00 79.38 153 ILE A O 1
ATOM 1167 N N . SER A 1 154 ? 9.231 9.731 -9.188 1.00 70.50 154 SER A N 1
ATOM 1168 C CA . SER A 1 154 ? 8.997 11.188 -9.194 1.00 70.50 154 SER A CA 1
ATOM 1169 C C . SER A 1 154 ? 8.091 11.712 -10.319 1.00 70.50 154 SER A C 1
ATOM 1171 O O . SER A 1 154 ? 7.577 12.826 -10.224 1.00 70.50 154 SER A O 1
ATOM 1173 N N . ARG A 1 155 ? 7.924 10.963 -11.421 1.00 71.25 155 ARG A N 1
ATOM 1174 C CA . ARG A 1 155 ? 7.087 11.360 -12.574 1.00 71.25 155 ARG A CA 1
ATOM 1175 C C . ARG A 1 155 ? 6.284 10.182 -13.120 1.00 71.25 155 ARG A C 1
ATOM 1177 O O . ARG A 1 155 ? 6.589 9.667 -14.201 1.00 71.25 155 ARG A O 1
ATOM 1184 N N . PRO A 1 156 ? 5.265 9.740 -12.384 1.00 68.12 156 PRO A N 1
ATOM 1185 C CA . PRO A 1 156 ? 4.403 8.664 -12.824 1.00 68.12 156 PRO A CA 1
ATOM 1186 C C . PRO A 1 156 ? 3.549 9.112 -14.010 1.00 68.12 156 PRO A C 1
ATOM 1188 O O . PRO A 1 156 ? 3.076 10.248 -14.088 1.00 68.12 156 PRO A O 1
ATOM 1191 N N . HIS A 1 157 ? 3.367 8.223 -14.985 1.00 70.94 157 HIS A N 1
ATOM 1192 C CA . HIS A 1 157 ? 2.582 8.559 -16.163 1.00 70.94 157 HIS A CA 1
ATOM 1193 C C . HIS A 1 157 ? 1.090 8.546 -15.836 1.00 70.94 157 HIS A C 1
ATOM 1195 O O . HIS A 1 157 ? 0.540 7.540 -15.387 1.00 70.94 157 HIS A O 1
ATOM 1201 N N . LYS A 1 158 ? 0.414 9.652 -16.168 1.00 76.94 158 LYS A N 1
ATOM 1202 C CA . LYS A 1 158 ? -1.044 9.816 -16.038 1.00 76.94 158 LYS A CA 1
ATOM 1203 C C . LYS A 1 158 ? -1.842 8.749 -16.802 1.00 76.94 158 LYS A C 1
ATOM 1205 O O . LYS A 1 158 ? -3.045 8.649 -16.626 1.00 76.94 158 LYS A O 1
ATOM 1210 N N . THR A 1 159 ? -1.216 7.966 -17.672 1.00 86.06 159 THR A N 1
ATOM 1211 C CA . THR A 1 159 ? -1.859 6.893 -18.435 1.00 86.06 159 THR A CA 1
ATOM 1212 C C . THR A 1 159 ? -2.064 5.610 -17.627 1.00 86.06 159 THR A C 1
ATOM 1214 O O . THR A 1 159 ? -2.872 4.778 -18.048 1.00 86.06 159 THR A O 1
ATOM 1217 N N . LEU A 1 160 ? -1.402 5.450 -16.471 1.00 87.19 160 LEU A N 1
ATOM 1218 C CA . LEU A 1 160 ? -1.486 4.231 -15.672 1.00 87.19 160 LEU A CA 1
ATOM 1219 C C . LEU A 1 160 ? -2.879 4.073 -15.046 1.00 87.19 160 LEU A C 1
ATOM 1221 O O . LEU A 1 160 ? -3.324 4.903 -14.261 1.00 87.19 160 LEU A O 1
ATOM 1225 N N . LYS A 1 161 ? -3.554 2.970 -15.383 1.00 85.62 161 LYS A N 1
ATOM 1226 C CA . LYS A 1 161 ? -4.914 2.632 -14.924 1.00 85.62 161 LYS A CA 1
ATOM 1227 C C . LYS A 1 161 ? -4.937 1.442 -13.974 1.00 85.62 161 LYS A C 1
ATOM 1229 O O . LYS A 1 161 ? -5.956 1.188 -13.336 1.00 85.62 161 LYS A O 1
ATOM 1234 N N . SER A 1 162 ? -3.861 0.661 -13.924 1.00 85.06 162 SER A N 1
ATOM 1235 C CA . SER A 1 162 ? -3.804 -0.582 -13.161 1.00 85.06 162 SER A CA 1
ATOM 1236 C C . SER A 1 162 ? -2.422 -0.804 -12.569 1.00 85.06 162 SER A C 1
ATOM 1238 O O . SER A 1 162 ? -1.441 -0.839 -13.312 1.00 85.06 162 SER A O 1
ATOM 1240 N N . LEU A 1 163 ? -2.373 -1.068 -11.266 1.00 85.94 163 LEU A N 1
ATOM 1241 C CA . LEU A 1 163 ? -1.167 -1.489 -10.564 1.00 85.94 163 LEU A CA 1
ATOM 1242 C C . LEU A 1 163 ? -1.452 -2.763 -9.771 1.00 85.94 163 LEU A C 1
ATOM 1244 O O . LEU A 1 163 ? -2.430 -2.840 -9.029 1.00 85.94 163 LEU A O 1
ATOM 1248 N N . LYS A 1 164 ? -0.582 -3.759 -9.934 1.00 84.69 164 LYS A N 1
ATOM 1249 C CA . LYS A 1 164 ? -0.554 -4.980 -9.125 1.00 84.69 164 LYS A CA 1
ATOM 1250 C C . LYS A 1 164 ? 0.850 -5.163 -8.559 1.00 84.69 164 LYS A C 1
ATOM 1252 O O . LYS A 1 164 ? 1.819 -5.023 -9.297 1.00 84.69 164 LYS A O 1
ATOM 1257 N N . VAL A 1 165 ? 0.954 -5.474 -7.278 1.00 83.44 165 VAL A N 1
ATOM 1258 C CA . VAL A 1 165 ? 2.192 -5.637 -6.516 1.00 83.44 165 VAL A CA 1
ATOM 1259 C C . VAL A 1 165 ? 2.134 -6.944 -5.725 1.00 83.44 165 VAL A C 1
ATOM 1261 O O . VAL A 1 165 ? 1.569 -7.035 -4.647 1.00 83.44 165 VAL A O 1
ATOM 1264 N N . PHE A 1 166 ? 2.728 -7.997 -6.258 1.00 80.19 166 PHE A N 1
ATOM 1265 C CA . PHE A 1 166 ? 2.831 -9.282 -5.578 1.00 80.19 166 PHE A CA 1
ATOM 1266 C C . PHE A 1 166 ? 4.049 -9.305 -4.652 1.00 80.19 166 PHE A C 1
ATOM 1268 O O . PHE A 1 166 ? 5.050 -8.638 -4.916 1.00 80.19 166 PHE A O 1
ATOM 1275 N N . TYR A 1 167 ? 3.988 -10.115 -3.598 1.00 79.12 167 TYR A N 1
ATOM 1276 C CA . TYR A 1 167 ? 5.060 -10.251 -2.610 1.00 79.12 167 TYR A CA 1
ATOM 1277 C C . TYR A 1 167 ? 5.511 -11.707 -2.536 1.00 79.12 167 TYR A C 1
ATOM 1279 O O . TYR A 1 167 ? 4.681 -12.615 -2.493 1.00 79.12 167 TYR A O 1
ATOM 1287 N N . THR A 1 168 ? 6.821 -11.937 -2.528 1.00 76.56 168 THR A N 1
ATOM 1288 C CA . THR A 1 168 ? 7.423 -13.267 -2.388 1.00 76.56 168 THR A CA 1
ATOM 1289 C C . THR A 1 168 ? 8.631 -13.214 -1.464 1.00 76.56 168 THR A C 1
ATOM 1291 O O . THR A 1 168 ? 9.493 -12.355 -1.617 1.00 76.56 168 THR A O 1
ATOM 1294 N N . SER A 1 169 ? 8.704 -14.140 -0.510 1.00 69.38 169 SER A N 1
ATOM 1295 C CA . SER A 1 169 ? 9.855 -14.303 0.386 1.00 69.38 169 SER A CA 1
ATOM 1296 C C . SER A 1 169 ? 10.684 -15.505 -0.055 1.00 69.38 169 SER A C 1
ATOM 1298 O O . SER A 1 169 ? 10.115 -16.545 -0.393 1.00 69.38 169 SER A O 1
ATOM 1300 N N . THR A 1 170 ? 12.013 -15.383 -0.037 1.00 64.69 170 THR A N 1
ATOM 1301 C CA . THR A 1 170 ? 12.918 -16.522 -0.269 1.00 64.69 170 THR A CA 1
ATOM 1302 C C . THR A 1 170 ? 13.123 -17.381 0.978 1.00 64.69 170 THR A C 1
ATOM 1304 O O . THR A 1 170 ? 13.499 -18.544 0.855 1.00 64.69 170 THR A O 1
ATOM 1307 N N . GLY A 1 171 ? 12.854 -16.832 2.168 1.00 56.31 171 GLY A N 1
ATOM 1308 C CA . GLY A 1 171 ? 12.976 -17.532 3.446 1.00 56.31 171 GLY A CA 1
ATOM 1309 C C . GLY A 1 171 ? 11.658 -18.184 3.869 1.00 56.31 171 GLY A C 1
ATOM 1310 O O . GLY A 1 171 ? 10.617 -17.526 3.875 1.00 56.31 171 GLY A O 1
ATOM 1311 N N . GLY A 1 172 ? 11.704 -19.459 4.275 1.00 43.66 172 GLY A N 1
ATOM 1312 C CA . GLY A 1 172 ? 10.561 -20.257 4.760 1.00 43.66 172 GLY A CA 1
ATOM 1313 C C . GLY A 1 172 ? 9.944 -19.807 6.096 1.00 43.66 172 GLY A C 1
ATOM 1314 O O . GLY A 1 172 ? 9.293 -20.601 6.769 1.00 43.66 172 GLY A O 1
ATOM 1315 N N . GLY A 1 173 ? 10.158 -18.555 6.505 1.00 43.12 173 GLY A N 1
ATOM 1316 C CA . GLY A 1 173 ? 9.593 -17.965 7.713 1.00 43.12 173 GLY A CA 1
ATOM 1317 C C . GLY A 1 173 ? 8.286 -17.232 7.418 1.00 43.12 173 GLY A C 1
ATOM 1318 O O . GLY A 1 173 ? 8.257 -16.277 6.644 1.00 43.12 173 GLY A O 1
ATOM 1319 N N . ALA A 1 174 ? 7.210 -17.649 8.080 1.00 39.44 174 ALA A N 1
ATOM 1320 C CA . ALA A 1 174 ? 5.855 -17.099 8.003 1.00 39.44 174 ALA A CA 1
ATOM 1321 C C . ALA A 1 174 ? 5.696 -15.680 8.611 1.00 39.44 174 ALA A C 1
ATOM 1323 O O . ALA A 1 174 ? 4.713 -15.410 9.296 1.00 39.44 174 ALA A O 1
ATOM 1324 N N . ALA A 1 175 ? 6.658 -14.773 8.404 1.00 43.31 175 ALA A N 1
ATOM 1325 C CA . ALA A 1 175 ? 6.700 -13.471 9.085 1.00 43.31 175 ALA A CA 1
ATOM 1326 C C . ALA A 1 175 ? 7.019 -12.264 8.184 1.00 43.31 175 ALA A C 1
ATOM 1328 O O . ALA A 1 175 ? 7.061 -11.136 8.675 1.00 43.31 175 ALA A O 1
ATOM 1329 N N . ALA A 1 176 ? 7.225 -12.453 6.879 1.00 49.03 176 ALA A N 1
ATOM 1330 C CA . ALA A 1 176 ? 7.396 -11.329 5.963 1.00 49.03 176 ALA A CA 1
ATOM 1331 C C . ALA A 1 176 ? 6.023 -10.715 5.646 1.00 49.03 176 ALA A C 1
ATOM 1333 O O . ALA A 1 176 ? 5.303 -11.201 4.774 1.00 49.03 176 ALA A O 1
ATOM 1334 N N . GLY A 1 177 ? 5.638 -9.678 6.396 1.00 51.44 177 GLY A N 1
ATOM 1335 C CA . GLY A 1 177 ? 4.430 -8.899 6.119 1.00 51.44 177 GLY A CA 1
ATOM 1336 C C . GLY A 1 177 ? 4.416 -8.355 4.685 1.00 51.44 177 GLY A C 1
ATOM 1337 O O . GLY A 1 177 ? 5.470 -8.157 4.077 1.00 51.44 177 GLY A O 1
ATOM 1338 N N . ALA A 1 178 ? 3.219 -8.122 4.139 1.00 53.84 178 ALA A N 1
ATOM 1339 C CA . ALA A 1 178 ? 3.047 -7.491 2.831 1.00 53.84 178 ALA A CA 1
ATOM 1340 C C . ALA A 1 178 ? 3.804 -6.149 2.761 1.00 53.84 178 ALA A C 1
ATOM 1342 O O . ALA A 1 178 ? 3.935 -5.451 3.774 1.00 53.84 178 ALA A O 1
ATOM 1343 N N . ALA A 1 179 ? 4.331 -5.793 1.583 1.00 53.22 179 ALA A N 1
ATOM 1344 C CA . ALA A 1 179 ? 5.049 -4.531 1.446 1.00 53.22 179 ALA A CA 1
ATOM 1345 C C . ALA A 1 179 ? 4.132 -3.340 1.704 1.00 53.22 179 ALA A C 1
ATOM 1347 O O . ALA A 1 179 ? 2.946 -3.344 1.385 1.00 53.22 179 ALA A O 1
ATOM 1348 N N . CYS A 1 180 ? 4.731 -2.310 2.278 1.00 58.53 180 CYS A N 1
ATOM 1349 C CA . CYS A 1 180 ? 4.049 -1.145 2.796 1.00 58.53 180 CYS A CA 1
ATOM 1350 C C . CYS A 1 180 ? 3.968 -0.094 1.697 1.00 58.53 180 CYS A C 1
ATOM 1352 O O . CYS A 1 180 ? 4.969 0.565 1.424 1.00 58.53 180 CYS A O 1
ATOM 1354 N N . ILE A 1 181 ? 2.812 0.058 1.053 1.00 69.69 181 ILE A N 1
ATOM 1355 C CA . ILE A 1 181 ? 2.651 1.122 0.061 1.00 69.69 181 ILE A CA 1
ATOM 1356 C C . ILE A 1 181 ? 2.132 2.374 0.777 1.00 69.69 181 ILE A C 1
ATOM 1358 O O . ILE A 1 181 ? 0.997 2.381 1.241 1.00 69.69 181 ILE A O 1
ATOM 1362 N N . ARG A 1 182 ? 2.980 3.393 0.956 1.00 72.31 182 ARG A N 1
ATOM 1363 C CA . ARG A 1 182 ? 2.661 4.613 1.727 1.00 72.31 182 ARG A CA 1
ATOM 1364 C C . ARG A 1 182 ? 1.645 5.492 1.012 1.00 72.31 182 ARG A C 1
ATOM 1366 O O . ARG A 1 182 ? 1.941 5.800 -0.130 1.00 72.31 182 ARG A O 1
ATOM 1373 N N . PRO A 1 183 ? 0.580 6.012 1.650 1.00 69.06 183 PRO A N 1
ATOM 1374 C CA . PRO A 1 183 ? -0.535 6.710 0.999 1.00 69.06 183 PRO A CA 1
ATOM 1375 C C . PRO A 1 183 ? -0.190 7.796 -0.022 1.00 69.06 183 PRO A C 1
ATOM 1377 O O . PRO A 1 183 ? -0.876 7.887 -1.037 1.00 69.06 183 PRO A O 1
ATOM 1380 N N . ALA A 1 184 ? 0.895 8.551 0.184 1.00 68.75 184 ALA A N 1
ATOM 1381 C CA . ALA A 1 184 ? 1.365 9.578 -0.750 1.00 68.75 184 ALA A CA 1
ATOM 1382 C C . ALA A 1 184 ? 1.517 9.069 -2.197 1.00 68.75 184 ALA A C 1
ATOM 1384 O O . ALA A 1 184 ? 1.324 9.818 -3.154 1.00 68.75 184 ALA A O 1
ATOM 1385 N N . TRP A 1 185 ? 1.785 7.777 -2.375 1.00 72.94 185 TRP A N 1
ATOM 1386 C CA . TRP A 1 185 ? 1.885 7.151 -3.685 1.00 72.94 185 TRP A CA 1
ATOM 1387 C C . TRP A 1 185 ? 0.554 7.091 -4.463 1.00 72.94 185 TRP A C 1
ATOM 1389 O O . TRP A 1 185 ? 0.572 7.026 -5.688 1.00 72.94 185 TRP A O 1
ATOM 1399 N N . ILE A 1 186 ? -0.609 7.115 -3.801 1.00 67.12 186 ILE A N 1
ATOM 1400 C CA . ILE A 1 186 ? -1.918 7.091 -4.478 1.00 67.12 186 ILE A CA 1
ATOM 1401 C C . ILE A 1 186 ? -2.097 8.398 -5.252 1.00 67.12 186 ILE A C 1
ATOM 1403 O O . ILE A 1 186 ? -2.511 8.380 -6.411 1.00 67.12 186 ILE A O 1
ATOM 1407 N N . ASN A 1 187 ? -1.671 9.515 -4.653 1.00 68.44 187 ASN A N 1
ATOM 1408 C CA . ASN A 1 187 ? -1.681 10.844 -5.274 1.00 68.44 187 ASN A CA 1
ATOM 1409 C C . ASN A 1 187 ? -0.830 10.906 -6.544 1.00 68.44 187 ASN A C 1
ATOM 1411 O O . ASN A 1 187 ? -1.103 11.691 -7.450 1.00 68.44 187 ASN A O 1
ATOM 1415 N N . GLN A 1 188 ? 0.198 10.062 -6.630 1.00 72.62 188 GLN A N 1
ATOM 1416 C CA . GLN A 1 188 ? 1.084 9.990 -7.786 1.00 72.62 188 GLN A CA 1
ATOM 1417 C C . GLN A 1 188 ? 0.375 9.391 -9.019 1.00 72.62 188 GLN A C 1
ATOM 1419 O O . GLN A 1 188 ? 0.7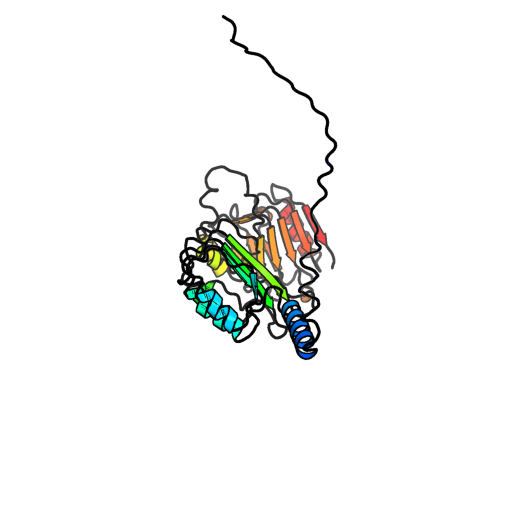12 9.710 -10.161 1.00 72.62 188 GLN A O 1
ATOM 1424 N N . PHE A 1 189 ? -0.660 8.567 -8.829 1.00 74.56 189 PHE A N 1
ATOM 1425 C CA . PHE A 1 189 ? -1.382 7.906 -9.919 1.00 74.56 189 PHE A CA 1
ATOM 1426 C C . PHE A 1 189 ? -2.880 8.261 -9.917 1.00 74.56 189 PHE A C 1
ATOM 1428 O O . PHE A 1 189 ? -3.714 7.383 -9.699 1.00 74.56 189 PHE A O 1
ATOM 1435 N N . PRO A 1 190 ? -3.265 9.508 -10.254 1.00 69.44 190 PRO A N 1
ATOM 1436 C CA . PRO A 1 190 ? -4.661 9.963 -10.162 1.00 69.44 190 PRO A CA 1
ATOM 1437 C C . PRO A 1 190 ? -5.632 9.187 -11.070 1.00 69.44 190 PRO A C 1
ATOM 1439 O O . PRO A 1 190 ? -6.829 9.128 -10.820 1.00 69.44 190 PRO A O 1
ATOM 1442 N N . ASN A 1 191 ? -5.130 8.538 -12.127 1.00 75.25 191 ASN A N 1
ATOM 1443 C CA . ASN A 1 191 ? -5.947 7.754 -13.061 1.00 75.25 191 ASN A CA 1
ATOM 1444 C C . ASN A 1 191 ? -6.018 6.255 -12.721 1.00 75.25 191 ASN A C 1
ATOM 1446 O O . ASN A 1 191 ? -6.522 5.461 -13.528 1.00 75.25 191 ASN A O 1
ATOM 1450 N N . LEU A 1 192 ? -5.515 5.847 -11.551 1.00 76.38 192 LEU A N 1
ATOM 1451 C CA . LEU A 1 192 ? -5.471 4.453 -11.132 1.00 76.38 192 LEU A CA 1
ATOM 1452 C C . LEU A 1 192 ? -6.882 3.937 -10.822 1.00 76.38 192 LEU A C 1
ATOM 1454 O O . LEU A 1 192 ? -7.462 4.213 -9.780 1.00 76.38 192 LEU A O 1
ATOM 1458 N N . LYS A 1 193 ? -7.435 3.137 -11.738 1.00 72.44 193 LYS A N 1
ATOM 1459 C CA . LYS A 1 193 ? -8.766 2.529 -11.586 1.00 72.44 193 LYS A CA 1
ATOM 1460 C C . LYS A 1 193 ? -8.736 1.184 -10.871 1.00 72.44 193 LYS A C 1
ATOM 1462 O O . LYS A 1 193 ? -9.774 0.723 -10.425 1.00 72.44 193 LYS A O 1
ATOM 1467 N N . ARG A 1 194 ? -7.588 0.500 -10.849 1.00 71.44 194 ARG A N 1
ATOM 1468 C CA . ARG A 1 194 ? -7.447 -0.837 -10.257 1.00 71.44 194 ARG A CA 1
ATOM 1469 C C . ARG A 1 194 ? -6.199 -0.910 -9.396 1.00 71.44 194 ARG A C 1
ATOM 1471 O O . ARG A 1 194 ? -5.087 -0.773 -9.915 1.00 71.44 194 ARG A O 1
ATOM 1478 N N . PHE A 1 195 ? -6.416 -1.179 -8.117 1.00 72.69 195 PHE A N 1
ATOM 1479 C CA . PHE A 1 195 ? -5.389 -1.332 -7.105 1.00 72.69 195 PHE A CA 1
ATOM 1480 C C . PHE A 1 195 ? -5.864 -2.340 -6.051 1.00 72.69 195 PHE A C 1
ATOM 1482 O O . PHE A 1 195 ? -6.946 -2.170 -5.500 1.00 72.69 195 PHE A O 1
ATOM 1489 N N . ASN A 1 196 ? -5.074 -3.389 -5.808 1.00 65.75 196 ASN A N 1
ATOM 1490 C CA . ASN A 1 196 ? -5.486 -4.553 -5.007 1.00 65.75 196 ASN A CA 1
ATOM 1491 C C . ASN A 1 196 ? -4.560 -4.798 -3.798 1.00 65.75 196 ASN A C 1
ATOM 1493 O O . ASN A 1 196 ? -4.345 -5.947 -3.417 1.00 65.75 196 ASN A O 1
ATOM 1497 N N . HIS A 1 197 ? -3.934 -3.756 -3.243 1.00 72.50 197 HIS A N 1
ATOM 1498 C CA . HIS A 1 197 ? -2.986 -3.918 -2.133 1.00 72.50 197 HIS A CA 1
ATOM 1499 C C . HIS A 1 197 ? -3.368 -3.079 -0.923 1.00 72.50 197 HIS A C 1
ATOM 1501 O O . HIS A 1 197 ? -4.072 -2.080 -1.042 1.00 72.50 197 HIS A O 1
ATOM 1507 N N . GLU A 1 198 ? -2.888 -3.500 0.245 1.00 71.00 198 GLU A N 1
ATOM 1508 C CA . GLU A 1 198 ? -3.026 -2.720 1.468 1.00 71.00 198 GLU A CA 1
ATOM 1509 C C . GLU A 1 198 ? -2.068 -1.523 1.426 1.00 71.00 198 GLU A C 1
ATOM 1511 O O . GLU A 1 198 ? -0.856 -1.670 1.247 1.00 71.00 198 GLU A O 1
ATOM 1516 N N . VAL A 1 199 ? -2.620 -0.326 1.592 1.00 74.25 199 VAL A N 1
ATOM 1517 C CA . VAL A 1 199 ? -1.845 0.907 1.786 1.00 74.25 199 VAL A CA 1
ATOM 1518 C C . VAL A 1 199 ? -1.397 0.949 3.242 1.00 74.25 199 VAL A C 1
ATOM 1520 O O . VAL A 1 199 ? -2.178 0.559 4.098 1.00 74.25 199 VAL A O 1
ATOM 1523 N N . ARG A 1 200 ? -0.181 1.398 3.573 1.00 76.50 200 ARG A N 1
ATOM 1524 C CA . ARG A 1 200 ? 0.275 1.449 4.971 1.00 76.50 200 ARG A CA 1
ATOM 1525 C C . ARG A 1 200 ? 0.472 2.856 5.507 1.00 76.50 200 ARG A C 1
ATOM 1527 O O . ARG A 1 200 ? 1.348 3.565 5.031 1.00 76.50 200 ARG A O 1
ATOM 1534 N N . ILE A 1 201 ? -0.248 3.177 6.576 1.00 78.44 201 ILE A N 1
ATOM 1535 C CA . ILE A 1 201 ? -0.090 4.396 7.371 1.00 78.44 201 ILE A CA 1
ATOM 1536 C C . ILE A 1 201 ? 0.834 4.107 8.550 1.00 78.44 201 ILE A C 1
ATOM 1538 O O . ILE A 1 201 ? 0.589 3.173 9.322 1.00 78.44 201 ILE A O 1
ATOM 1542 N N . SER A 1 202 ? 1.893 4.899 8.687 1.00 81.19 202 SER A N 1
ATOM 1543 C CA . SER A 1 202 ? 2.833 4.813 9.809 1.00 81.19 202 SER A CA 1
ATOM 1544 C C . SER A 1 202 ? 2.864 6.097 10.648 1.00 81.19 202 SER A C 1
ATOM 1546 O O . SER A 1 202 ? 2.968 6.006 11.874 1.00 81.19 202 SER A O 1
ATOM 1548 N N . SER A 1 203 ? 2.712 7.266 10.016 1.00 84.06 203 SER A N 1
ATOM 1549 C CA . SER A 1 203 ? 2.721 8.591 10.658 1.00 84.06 203 SER A CA 1
ATOM 1550 C C . SER A 1 203 ? 1.457 9.413 10.370 1.00 84.06 203 SER A C 1
ATOM 1552 O O . SER A 1 203 ? 0.657 9.050 9.511 1.00 84.06 203 SER A O 1
ATOM 1554 N N . GLN A 1 204 ? 1.297 10.535 11.074 1.00 85.50 204 GLN A N 1
ATOM 1555 C CA . GLN A 1 204 ? 0.265 11.532 10.797 1.00 85.50 204 GLN A CA 1
ATOM 1556 C C . GLN A 1 204 ? 0.430 12.115 9.386 1.00 85.50 204 GLN A C 1
ATOM 1558 O O . GLN A 1 204 ? -0.542 12.147 8.649 1.00 85.50 204 GLN A O 1
ATOM 1563 N N . ASP A 1 205 ? 1.661 12.395 8.940 1.00 83.19 205 ASP A N 1
ATOM 1564 C CA . ASP A 1 205 ? 1.930 12.843 7.561 1.00 83.19 205 ASP A CA 1
ATOM 1565 C C . ASP A 1 205 ? 1.367 11.885 6.490 1.00 83.19 205 ASP A C 1
ATOM 1567 O O . ASP A 1 205 ? 0.984 12.311 5.398 1.00 83.19 205 ASP A O 1
ATOM 1571 N N . ASP A 1 206 ? 1.331 10.574 6.774 1.00 80.94 206 ASP A N 1
ATOM 1572 C CA . ASP A 1 206 ? 0.723 9.592 5.872 1.00 80.94 206 ASP A CA 1
ATOM 1573 C C . ASP A 1 206 ? -0.808 9.757 5.822 1.00 80.94 206 ASP A C 1
ATOM 1575 O O . ASP A 1 206 ? -1.384 9.579 4.751 1.00 80.94 206 ASP A O 1
ATOM 1579 N N . ILE A 1 207 ? -1.458 10.095 6.945 1.00 79.94 207 ILE A N 1
ATOM 1580 C CA . ILE A 1 207 ? -2.900 10.398 7.025 1.00 79.94 207 ILE A CA 1
ATOM 1581 C C . ILE A 1 207 ? -3.197 11.700 6.280 1.00 79.94 207 ILE A C 1
ATOM 1583 O O . ILE A 1 207 ? -4.060 11.713 5.406 1.00 79.94 207 ILE A O 1
ATOM 1587 N N . ASP A 1 208 ? -2.424 12.750 6.542 1.00 80.44 208 ASP A N 1
ATOM 1588 C CA . ASP A 1 208 ? -2.587 14.065 5.915 1.00 80.44 208 ASP A CA 1
ATOM 1589 C C . ASP A 1 208 ? -2.352 13.983 4.391 1.00 80.44 208 ASP A C 1
ATOM 1591 O O . ASP A 1 208 ? -2.985 14.661 3.585 1.00 80.44 208 ASP A O 1
ATOM 1595 N N . SER A 1 209 ? -1.495 13.062 3.938 1.00 76.75 209 SER A N 1
ATOM 1596 C CA . SER A 1 209 ? -1.317 12.788 2.506 1.00 76.75 209 SER A CA 1
ATOM 1597 C C . SER A 1 209 ? -2.559 12.172 1.848 1.00 76.75 209 SER A C 1
ATOM 1599 O O . SER A 1 209 ? -2.726 12.305 0.632 1.00 76.75 209 SER A O 1
ATOM 1601 N N . ILE A 1 210 ? -3.430 11.497 2.608 1.00 70.62 210 ILE A N 1
ATOM 1602 C CA . ILE A 1 210 ? -4.698 10.960 2.091 1.00 70.62 210 ILE A CA 1
ATOM 1603 C C . ILE A 1 210 ? -5.682 12.094 1.808 1.00 70.62 210 ILE A C 1
ATOM 1605 O O . ILE A 1 210 ? -6.477 11.956 0.882 1.00 70.62 210 ILE A O 1
ATOM 1609 N N . GLU A 1 211 ? -5.611 13.225 2.523 1.00 62.59 211 GLU A N 1
ATOM 1610 C CA . GLU A 1 211 ? -6.470 14.406 2.287 1.00 62.59 211 GLU A CA 1
ATOM 1611 C C . GLU A 1 211 ? -6.464 14.833 0.818 1.00 62.59 211 GLU A C 1
ATOM 1613 O O . GLU A 1 211 ? -7.490 15.186 0.237 1.00 62.59 211 GLU A O 1
ATOM 1618 N N . HIS A 1 212 ? -5.301 14.711 0.189 1.00 58.16 212 HIS A N 1
ATOM 1619 C CA . HIS A 1 212 ? -5.063 15.127 -1.182 1.00 58.16 212 HIS A CA 1
ATOM 1620 C C . HIS A 1 212 ? -5.341 14.011 -2.213 1.00 58.16 212 HIS A C 1
ATOM 1622 O O . HIS A 1 212 ? -5.153 14.226 -3.413 1.00 58.16 212 HIS A O 1
ATOM 1628 N N . CYS A 1 213 ? -5.796 12.828 -1.774 1.00 57.53 213 CYS A N 1
ATOM 1629 C CA . CYS A 1 213 ? -6.164 11.715 -2.651 1.00 57.53 213 CYS A CA 1
ATOM 1630 C C . CYS A 1 213 ? -7.529 11.948 -3.301 1.00 57.53 213 CYS A C 1
ATOM 1632 O O . CYS A 1 213 ? -8.567 11.901 -2.646 1.00 57.53 213 CYS A O 1
ATOM 1634 N N . GLU A 1 214 ? -7.566 12.012 -4.636 1.00 55.69 214 GLU A N 1
ATOM 1635 C CA . GLU A 1 214 ? -8.803 11.904 -5.432 1.00 55.69 214 GLU A CA 1
ATOM 1636 C C . GLU A 1 214 ? -9.395 10.472 -5.430 1.00 55.69 214 GLU A C 1
ATOM 1638 O O . GLU A 1 214 ? -9.947 10.004 -6.425 1.00 55.69 214 GLU A O 1
ATOM 1643 N N . TRP A 1 215 ? -9.303 9.738 -4.316 1.00 56.38 215 TRP A N 1
ATOM 1644 C CA . TRP A 1 215 ? -9.928 8.417 -4.151 1.00 56.38 215 TRP A CA 1
ATOM 1645 C C . TRP A 1 215 ? -11.454 8.468 -4.335 1.00 56.38 215 TRP A C 1
ATOM 1647 O O . TRP A 1 215 ? -12.062 7.452 -4.697 1.00 56.38 215 TRP A O 1
ATOM 1657 N N . ASP A 1 216 ? -12.029 9.660 -4.105 1.00 50.00 216 ASP A N 1
ATOM 1658 C CA . ASP A 1 216 ? -13.414 9.823 -3.673 1.00 50.00 216 ASP A CA 1
ATOM 1659 C C . ASP A 1 216 ? -14.201 10.982 -4.312 1.00 50.00 216 ASP A C 1
ATOM 1661 O O . ASP A 1 216 ? -15.359 11.209 -3.963 1.00 50.00 216 ASP A O 1
ATOM 1665 N N . SER A 1 217 ? -13.657 11.692 -5.309 1.00 46.66 217 SER A N 1
ATOM 1666 C CA . SER A 1 217 ? -14.380 12.816 -5.946 1.00 46.66 217 SER A CA 1
ATOM 1667 C C . SER A 1 217 ? -15.705 12.413 -6.624 1.00 46.66 217 SER A C 1
ATOM 1669 O O . SER A 1 217 ? -16.511 13.279 -6.961 1.00 46.66 217 SER A O 1
ATOM 1671 N N . LYS A 1 218 ? -15.968 11.105 -6.779 1.00 47.53 218 LYS A N 1
ATOM 1672 C CA . LYS A 1 218 ? -17.231 10.550 -7.292 1.00 47.53 218 LYS A CA 1
ATOM 1673 C C . LYS A 1 218 ? -18.243 10.101 -6.230 1.00 47.53 218 LYS A C 1
ATOM 1675 O O . LYS A 1 218 ? -19.413 9.994 -6.575 1.00 47.53 218 LYS A O 1
ATOM 1680 N N . TYR A 1 219 ? -17.852 9.887 -4.972 1.00 48.28 219 TYR A N 1
ATOM 1681 C CA . TYR A 1 219 ? -18.787 9.462 -3.912 1.00 48.28 219 TYR A CA 1
ATOM 1682 C C . TYR A 1 219 ? -19.535 10.630 -3.258 1.00 48.28 219 TYR A C 1
ATOM 1684 O O . TYR A 1 219 ? -20.495 10.421 -2.523 1.00 48.28 219 TYR A O 1
ATOM 1692 N N . ARG A 1 220 ? -19.180 11.877 -3.604 1.00 44.97 220 ARG A N 1
ATOM 1693 C CA . ARG A 1 220 ? -19.892 13.090 -3.160 1.00 44.97 220 ARG A CA 1
ATOM 1694 C C . ARG A 1 220 ? -21.349 13.200 -3.649 1.00 44.97 220 ARG A C 1
ATOM 1696 O O . ARG A 1 220 ? -22.031 14.131 -3.237 1.00 44.97 220 ARG A O 1
ATOM 1703 N N . TYR A 1 221 ? -21.843 12.278 -4.481 1.00 40.41 221 TYR A N 1
ATOM 1704 C CA . TYR A 1 221 ? -23.218 12.288 -4.996 1.00 40.41 221 TYR A CA 1
ATOM 1705 C C . TYR A 1 221 ? -23.857 10.885 -5.009 1.00 40.41 221 TYR A C 1
ATOM 1707 O O . TYR A 1 221 ? -24.036 10.280 -6.058 1.00 40.41 221 TYR A O 1
ATOM 1715 N N . GLY A 1 222 ? -24.243 10.373 -3.837 1.00 40.16 222 GLY A N 1
ATOM 1716 C CA . GLY A 1 222 ? -25.420 9.496 -3.706 1.00 40.16 222 GLY A CA 1
ATOM 1717 C C . GLY A 1 222 ? -25.348 8.038 -4.190 1.00 40.16 222 GLY A C 1
ATOM 1718 O O . GLY A 1 222 ? -26.359 7.349 -4.089 1.00 40.16 222 GLY A O 1
ATOM 1719 N N . GLU A 1 223 ? -24.211 7.523 -4.660 1.00 41.50 223 GLU A N 1
ATOM 1720 C CA . GLU A 1 223 ? -24.061 6.087 -4.948 1.00 41.50 223 GLU A CA 1
ATOM 1721 C C . GLU A 1 223 ? -23.459 5.352 -3.738 1.00 41.50 223 GLU A C 1
ATOM 1723 O O . GLU A 1 223 ? -22.262 5.404 -3.475 1.00 41.50 223 GLU A O 1
ATOM 1728 N N . THR A 1 224 ? -24.303 4.629 -2.995 1.00 43.88 224 THR A N 1
ATOM 1729 C CA . THR A 1 224 ? -23.942 3.810 -1.816 1.00 43.88 224 THR A CA 1
ATOM 1730 C C . THR A 1 224 ? -23.203 2.511 -2.153 1.00 43.88 224 THR A C 1
ATOM 1732 O O . THR A 1 224 ? -22.891 1.711 -1.268 1.00 43.88 224 THR A O 1
ATOM 1735 N N . HIS A 1 225 ? -22.883 2.274 -3.424 1.00 46.62 225 HIS A N 1
ATOM 1736 C CA . HIS A 1 225 ? -22.038 1.155 -3.805 1.00 46.62 225 HIS A CA 1
ATOM 1737 C C . HIS A 1 225 ? -20.579 1.535 -3.575 1.00 46.62 225 HIS A C 1
ATOM 1739 O O . HIS A 1 225 ? -19.921 2.048 -4.476 1.00 46.62 225 HIS A O 1
ATOM 1745 N N . ILE A 1 226 ? -20.057 1.223 -2.380 1.00 49.41 226 ILE A N 1
ATOM 1746 C CA . ILE A 1 226 ? -18.615 1.016 -2.191 1.00 49.41 226 ILE A CA 1
ATOM 1747 C C . ILE A 1 226 ? -18.213 0.046 -3.301 1.00 49.41 226 ILE A C 1
ATOM 1749 O O . ILE A 1 226 ? -18.590 -1.127 -3.266 1.00 49.41 226 ILE A O 1
ATOM 1753 N N . SER A 1 227 ? -17.573 0.581 -4.342 1.00 47.09 227 SER A N 1
ATOM 1754 C CA . SER A 1 227 ? -17.179 -0.178 -5.528 1.00 47.09 227 SER A CA 1
ATOM 1755 C C . SER A 1 227 ? -16.519 -1.496 -5.118 1.00 47.09 227 SER A C 1
ATOM 1757 O O . SER A 1 227 ? -15.818 -1.539 -4.110 1.00 47.09 227 SER A O 1
ATOM 1759 N N . GLU A 1 228 ? -16.723 -2.554 -5.909 1.00 44.59 228 GLU A N 1
ATOM 1760 C CA . GLU A 1 228 ? -16.225 -3.934 -5.717 1.00 44.59 228 GLU A CA 1
ATOM 1761 C C . GLU A 1 228 ? -14.693 -4.070 -5.537 1.00 44.59 228 GLU A C 1
ATOM 1763 O O . GLU A 1 228 ? -14.144 -5.171 -5.568 1.00 44.59 228 GLU A O 1
ATOM 1768 N N . PHE A 1 229 ? -13.960 -2.970 -5.377 1.00 48.50 229 PHE A N 1
ATOM 1769 C CA . PHE A 1 229 ? -12.556 -2.984 -5.025 1.00 48.50 229 PHE A CA 1
ATOM 1770 C C . PHE A 1 229 ? -12.377 -3.411 -3.566 1.00 48.50 229 PHE A C 1
ATOM 1772 O O . PHE A 1 229 ? -12.902 -2.801 -2.635 1.00 48.50 229 PHE A O 1
ATOM 1779 N N . GLU A 1 230 ? -11.537 -4.424 -3.369 1.00 56.47 230 GLU A N 1
ATOM 1780 C CA . GLU A 1 230 ? -10.961 -4.814 -2.082 1.00 56.47 230 GLU A CA 1
ATOM 1781 C C . GLU A 1 230 ? -10.008 -3.710 -1.585 1.00 56.47 230 GLU A C 1
ATOM 1783 O O . GLU A 1 230 ? -8.784 -3.834 -1.614 1.00 56.47 230 GLU A O 1
ATOM 1788 N N . ARG A 1 231 ? -10.572 -2.565 -1.192 1.00 69.25 231 ARG A N 1
ATOM 1789 C CA . ARG A 1 231 ? -9.839 -1.412 -0.668 1.00 69.25 231 ARG A CA 1
ATOM 1790 C C . ARG A 1 231 ? -9.417 -1.713 0.768 1.00 69.25 231 ARG A C 1
ATOM 1792 O O . ARG A 1 231 ? -10.237 -1.622 1.682 1.00 69.25 231 ARG A O 1
ATOM 1799 N N . GLY A 1 232 ? -8.158 -2.112 0.931 1.00 74.62 232 GLY A N 1
ATOM 1800 C CA . GLY A 1 232 ? -7.535 -2.390 2.220 1.00 74.62 232 GLY A CA 1
ATOM 1801 C C . GLY A 1 232 ? -6.584 -1.276 2.652 1.00 74.62 232 GLY A C 1
ATOM 1802 O O . GLY A 1 232 ? -5.777 -0.791 1.857 1.00 74.62 232 GLY A O 1
ATOM 1803 N N . LEU A 1 233 ? -6.636 -0.902 3.924 1.00 79.19 233 LEU A N 1
ATOM 1804 C CA . LEU A 1 233 ? -5.658 -0.019 4.558 1.00 79.19 233 LEU A CA 1
ATOM 1805 C C . LEU A 1 233 ? -5.061 -0.734 5.765 1.00 79.19 233 LEU A C 1
ATOM 1807 O O . LEU A 1 233 ? -5.778 -1.351 6.539 1.00 79.19 233 LEU A O 1
ATOM 1811 N N . ALA A 1 234 ? -3.756 -0.638 5.940 1.00 84.62 234 ALA A N 1
ATOM 1812 C CA . ALA A 1 234 ? -3.009 -1.127 7.079 1.00 84.62 234 ALA A CA 1
ATOM 1813 C C . ALA A 1 234 ? -2.453 0.060 7.872 1.00 84.62 234 ALA A C 1
ATOM 1815 O O . ALA A 1 234 ? -1.806 0.941 7.324 1.00 84.62 234 ALA A O 1
ATOM 1816 N N . ILE A 1 235 ? -2.627 0.074 9.183 1.00 84.44 235 ILE A N 1
ATOM 1817 C CA . ILE A 1 235 ? -2.027 1.062 10.074 1.00 84.44 235 ILE A CA 1
ATOM 1818 C C . ILE A 1 235 ? -0.986 0.336 10.913 1.00 84.44 235 ILE A C 1
ATOM 1820 O O . ILE A 1 235 ? -1.297 -0.662 11.561 1.00 84.44 235 ILE A O 1
ATOM 1824 N N . LYS A 1 236 ? 0.252 0.825 10.927 1.00 83.75 236 LYS A N 1
ATOM 1825 C CA . LYS A 1 236 ? 1.265 0.411 11.902 1.00 83.75 236 LYS A CA 1
ATOM 1826 C C . LYS A 1 236 ? 1.832 1.664 12.560 1.00 83.75 236 LYS A C 1
ATOM 1828 O O . LYS A 1 236 ? 2.799 2.218 12.041 1.00 83.75 236 LYS A O 1
ATOM 1833 N N . PRO A 1 237 ? 1.260 2.094 13.690 1.00 79.88 237 PRO A N 1
ATOM 1834 C CA . PRO A 1 237 ? 1.634 3.353 14.306 1.00 79.88 237 PRO A CA 1
ATOM 1835 C C . PRO A 1 237 ? 3.118 3.383 14.684 1.00 79.88 237 PRO A C 1
ATOM 1837 O O . PRO A 1 237 ? 3.604 2.500 15.402 1.00 79.88 237 PRO A O 1
ATOM 1840 N N . THR A 1 238 ? 3.833 4.404 14.208 1.00 80.25 238 THR A N 1
ATOM 1841 C CA . THR A 1 238 ? 5.199 4.728 14.653 1.00 80.25 238 THR A CA 1
ATOM 1842 C C . THR A 1 238 ? 5.244 5.952 15.566 1.00 80.25 238 THR A C 1
ATOM 1844 O O . THR A 1 238 ? 6.287 6.247 16.140 1.00 80.25 238 THR A O 1
ATOM 1847 N N . GLN A 1 239 ? 4.118 6.650 15.718 1.00 82.56 239 GLN A N 1
ATOM 1848 C CA . GLN A 1 239 ? 3.930 7.794 16.609 1.00 82.56 239 GLN A CA 1
ATOM 1849 C C . GLN A 1 239 ? 2.970 7.440 17.755 1.00 82.56 239 GLN A C 1
ATOM 1851 O O . GLN A 1 239 ? 2.239 6.448 17.692 1.00 82.56 239 GLN A O 1
ATOM 1856 N N . GLN A 1 240 ? 2.980 8.245 18.819 1.00 85.69 240 GLN A N 1
ATOM 1857 C CA . GLN A 1 240 ? 2.117 8.038 19.991 1.00 85.69 240 GLN A CA 1
ATOM 1858 C C . GLN A 1 240 ? 0.640 8.327 19.706 1.00 85.69 240 GLN A C 1
ATOM 1860 O O . GLN A 1 240 ? -0.227 7.769 20.373 1.00 85.69 240 GLN A O 1
ATOM 1865 N N . HIS A 1 241 ? 0.350 9.179 18.725 1.00 88.06 241 HIS A N 1
ATOM 1866 C CA . HIS A 1 241 ? -1.005 9.567 18.363 1.00 88.06 241 HIS A CA 1
ATOM 1867 C C . HIS A 1 241 ? -1.138 9.620 16.842 1.00 88.06 241 HIS A C 1
ATOM 1869 O O . HIS A 1 241 ? -0.278 10.192 16.177 1.00 88.06 241 HIS A O 1
ATOM 1875 N N . LEU A 1 242 ? -2.195 9.001 16.321 1.00 87.06 242 LEU A N 1
ATOM 1876 C CA . LEU A 1 242 ? -2.638 9.079 14.933 1.00 87.06 242 LEU A CA 1
ATOM 1877 C C . LEU A 1 242 ? -4.123 9.427 14.947 1.00 87.06 242 LEU A C 1
ATOM 1879 O O . LEU A 1 242 ? -4.909 8.696 15.554 1.00 87.06 242 LEU A O 1
ATOM 1883 N N . SER A 1 243 ? -4.493 10.521 14.293 1.00 87.88 243 SER A N 1
ATOM 1884 C CA . SER A 1 243 ? -5.863 11.030 14.279 1.00 87.88 243 SER A CA 1
ATOM 1885 C C . SER A 1 243 ? -6.385 11.126 12.856 1.00 87.88 243 SER A C 1
ATOM 1887 O O . SER A 1 243 ? -5.705 11.657 11.980 1.00 87.88 243 SER A O 1
ATOM 1889 N N . PHE A 1 244 ? -7.596 10.623 12.638 1.00 82.62 244 PHE A N 1
ATOM 1890 C CA . PHE A 1 244 ? -8.369 10.886 11.429 1.00 82.62 244 PHE A CA 1
ATOM 1891 C C . PHE A 1 244 ? -9.326 12.048 11.723 1.00 82.62 244 PHE A C 1
ATOM 1893 O O . PHE A 1 244 ? -10.430 11.800 12.200 1.00 82.62 244 PHE A O 1
ATOM 1900 N N . GLU A 1 245 ? -8.876 13.284 11.487 1.00 77.31 245 GLU A N 1
ATOM 1901 C CA . GLU A 1 245 ? -9.624 14.547 11.656 1.00 77.31 245 GLU A CA 1
ATOM 1902 C C . GLU A 1 245 ? -10.045 15.133 10.281 1.00 77.31 245 GLU A C 1
ATOM 1904 O O . GLU A 1 245 ? -9.561 14.679 9.245 1.00 77.31 245 GLU A O 1
ATOM 1909 N N . GLU A 1 246 ? -10.993 16.085 10.251 1.00 64.12 246 GLU A N 1
ATOM 1910 C CA . GLU A 1 246 ? -11.522 16.718 9.020 1.00 64.12 246 GLU A CA 1
ATOM 1911 C C . GLU A 1 246 ? -10.420 17.251 8.068 1.00 64.12 246 GLU A C 1
ATOM 1913 O O . GLU A 1 246 ? -9.569 18.009 8.533 1.00 64.12 246 GLU A O 1
ATOM 1918 N N . PRO A 1 247 ? -10.535 17.082 6.729 1.00 62.78 247 PRO A N 1
ATOM 1919 C CA . PRO A 1 247 ? -10.926 15.903 5.934 1.00 62.78 247 PRO A CA 1
ATOM 1920 C C . PRO A 1 247 ? -9.684 15.147 5.378 1.00 62.78 247 PRO A C 1
ATOM 1922 O O . PRO A 1 247 ? -8.612 15.738 5.305 1.00 62.78 247 PRO A O 1
ATOM 1925 N N . PRO A 1 248 ? -9.793 13.861 4.944 1.00 57.00 248 PRO A N 1
ATOM 1926 C CA . PRO A 1 248 ? -10.806 13.367 3.995 1.00 57.00 248 PRO A CA 1
ATOM 1927 C C . PRO A 1 248 ? -11.698 12.222 4.499 1.00 57.00 248 PRO A C 1
ATOM 1929 O O . PRO A 1 248 ? -11.298 11.397 5.318 1.00 57.00 248 PRO A O 1
ATOM 1932 N N . THR A 1 249 ? -12.887 12.116 3.892 1.00 66.56 249 THR A N 1
ATOM 1933 C CA . THR A 1 249 ? -13.769 10.945 3.989 1.00 66.56 249 THR A CA 1
ATOM 1934 C C . THR A 1 249 ? -13.067 9.721 3.392 1.00 66.56 249 THR A C 1
ATOM 1936 O O . THR A 1 249 ? -12.810 9.652 2.190 1.00 66.56 249 THR A O 1
ATOM 1939 N N . LEU A 1 250 ? -12.709 8.759 4.236 1.00 74.44 250 LEU A N 1
ATOM 1940 C CA . LEU A 1 250 ? -11.974 7.559 3.856 1.00 74.44 250 LEU A CA 1
ATOM 1941 C C . LEU A 1 250 ? -12.941 6.378 3.719 1.00 74.44 250 LEU A C 1
ATOM 1943 O O . LEU A 1 250 ? -13.372 5.814 4.723 1.00 74.44 250 LEU A O 1
ATOM 1947 N N . ALA A 1 251 ? -13.230 5.968 2.482 1.00 76.38 251 ALA A N 1
ATOM 1948 C CA . ALA A 1 251 ? -14.052 4.792 2.190 1.00 76.38 251 ALA A CA 1
ATOM 1949 C C . ALA A 1 251 ? -13.201 3.543 1.881 1.00 76.38 251 ALA A C 1
ATOM 1951 O O . ALA A 1 251 ? -12.465 3.494 0.882 1.00 76.38 251 ALA A O 1
ATOM 1952 N N . LEU A 1 252 ? -13.319 2.513 2.727 1.00 76.94 252 LEU A N 1
ATOM 1953 C CA . LEU A 1 252 ? -12.556 1.261 2.664 1.00 76.94 252 LEU A CA 1
ATOM 1954 C C . LEU A 1 252 ? -13.443 0.026 2.851 1.00 76.94 252 LEU A C 1
ATOM 1956 O O . LEU A 1 252 ? -14.490 0.066 3.490 1.00 76.94 252 LEU A O 1
ATOM 1960 N N . ASN A 1 253 ? -12.983 -1.118 2.348 1.00 78.75 253 ASN A N 1
ATOM 1961 C CA . ASN A 1 253 ? -13.601 -2.403 2.664 1.00 78.75 253 ASN A CA 1
ATOM 1962 C C . ASN A 1 253 ? -13.028 -2.970 3.971 1.00 78.75 253 ASN A C 1
ATOM 1964 O O . ASN A 1 253 ? -13.775 -3.387 4.855 1.00 78.75 253 ASN A O 1
ATOM 1968 N N . THR A 1 254 ? -11.699 -2.946 4.106 1.00 82.38 254 THR A N 1
ATOM 1969 C CA . THR A 1 254 ? -10.987 -3.478 5.271 1.00 82.38 254 THR A CA 1
ATOM 1970 C C . THR A 1 254 ? -9.971 -2.480 5.822 1.00 82.38 254 THR A C 1
ATOM 1972 O O . THR A 1 254 ? -9.190 -1.881 5.083 1.00 82.38 254 THR A O 1
ATOM 1975 N N . LEU A 1 255 ? -9.945 -2.332 7.146 1.00 87.62 255 LEU A N 1
ATOM 1976 C CA . LEU A 1 255 ? -8.929 -1.573 7.870 1.00 87.62 255 LEU A CA 1
ATOM 1977 C C . LEU A 1 255 ? -8.185 -2.490 8.839 1.00 87.62 255 LEU A C 1
ATOM 1979 O O . LEU A 1 255 ? -8.731 -2.955 9.835 1.00 87.62 255 LEU A O 1
ATOM 1983 N N . THR A 1 256 ? -6.917 -2.738 8.571 1.00 88.81 256 THR A N 1
ATOM 1984 C CA . THR A 1 256 ? -6.033 -3.527 9.416 1.00 88.81 256 THR A CA 1
ATOM 1985 C C . THR A 1 256 ? -5.223 -2.609 10.331 1.00 88.81 256 THR A C 1
ATOM 1987 O O . THR A 1 256 ? -4.608 -1.665 9.860 1.00 88.81 256 THR A O 1
ATOM 1990 N N . ILE A 1 257 ? -5.161 -2.879 11.635 1.00 89.19 257 ILE A N 1
ATOM 1991 C CA . ILE A 1 257 ? -4.361 -2.114 12.602 1.00 89.19 257 ILE A CA 1
ATOM 1992 C C . ILE A 1 257 ? -3.389 -3.062 13.296 1.00 89.19 257 ILE A C 1
ATOM 1994 O O . ILE A 1 257 ? -3.787 -3.982 14.011 1.00 89.19 257 ILE A O 1
ATOM 1998 N N . TYR A 1 258 ? -2.099 -2.831 13.092 1.00 85.44 258 TYR A N 1
ATOM 1999 C CA . TYR A 1 258 ? -1.021 -3.583 13.709 1.00 85.44 258 TYR A CA 1
ATOM 2000 C C . TYR A 1 258 ? -0.563 -2.879 14.975 1.00 85.44 258 TYR A C 1
ATOM 2002 O O . TYR A 1 258 ? -0.084 -1.747 14.943 1.00 85.44 258 TYR A O 1
ATOM 2010 N N . CYS A 1 259 ? -0.652 -3.590 16.091 1.00 81.00 259 CYS A N 1
ATOM 2011 C CA . CYS A 1 259 ? -0.021 -3.166 17.322 1.00 81.00 259 CYS A CA 1
ATOM 2012 C C . CYS A 1 259 ? 1.503 -3.133 17.131 1.00 81.00 259 CYS A C 1
ATOM 2014 O O . CYS A 1 259 ? 2.102 -4.113 16.673 1.00 81.00 259 CYS A O 1
ATOM 2016 N N . SER A 1 260 ? 2.127 -2.004 17.456 1.00 70.75 260 SER A N 1
ATOM 2017 C CA . SER A 1 260 ? 3.581 -1.846 17.449 1.00 70.75 260 SER A CA 1
ATOM 2018 C C . SER A 1 260 ? 4.132 -1.995 18.873 1.00 70.75 260 SER A C 1
ATOM 2020 O O . SER A 1 260 ? 3.377 -2.148 19.827 1.00 70.75 260 SER A O 1
ATOM 2022 N N . SER A 1 261 ? 5.455 -1.997 19.048 1.00 71.44 261 SER A N 1
ATOM 2023 C CA . SER A 1 261 ? 6.059 -1.995 20.394 1.00 71.44 261 SER A CA 1
ATOM 2024 C C . SER A 1 261 ? 5.937 -0.638 21.103 1.00 71.44 261 SER A C 1
ATOM 2026 O O . SER A 1 261 ? 6.352 -0.507 22.251 1.00 71.44 261 SER A O 1
ATOM 2028 N N . ILE A 1 262 ? 5.410 0.377 20.416 1.00 75.38 262 ILE A N 1
ATOM 2029 C CA . ILE A 1 262 ? 5.230 1.738 20.920 1.00 75.38 262 ILE A CA 1
ATOM 2030 C C . ILE A 1 262 ? 3.806 1.845 21.466 1.00 75.38 262 ILE A C 1
ATOM 2032 O O . ILE A 1 262 ? 2.896 1.237 20.915 1.00 75.38 262 ILE A O 1
ATOM 2036 N N . SER A 1 263 ? 3.614 2.589 22.557 1.00 84.62 263 SER A N 1
ATOM 2037 C CA . SER A 1 263 ? 2.270 2.945 23.019 1.00 84.62 263 SER A CA 1
ATOM 2038 C C . SER A 1 263 ? 1.675 3.994 22.092 1.00 84.62 263 SER A C 1
ATOM 2040 O O . SER A 1 263 ? 2.115 5.145 22.095 1.00 84.62 263 SER A O 1
ATOM 2042 N N . SER A 1 264 ? 0.714 3.566 21.280 1.00 87.31 264 SER A N 1
ATOM 2043 C CA . SER A 1 264 ? 0.084 4.391 20.259 1.00 87.31 264 SER A CA 1
ATOM 2044 C C . SER A 1 264 ? -1.425 4.447 20.445 1.00 87.31 264 SER A C 1
ATOM 2046 O O . SER A 1 264 ? -2.073 3.444 20.745 1.00 87.31 264 SER A O 1
ATOM 2048 N N . THR A 1 265 ? -1.989 5.625 20.216 1.00 90.12 265 THR A N 1
ATOM 2049 C CA . THR A 1 265 ? -3.428 5.869 20.184 1.00 90.12 265 THR A CA 1
ATOM 2050 C C . THR A 1 265 ? -3.848 6.154 18.751 1.00 90.12 265 THR A C 1
ATOM 2052 O O . THR A 1 265 ? -3.245 7.000 18.096 1.00 90.12 265 THR A O 1
ATOM 2055 N N . VAL A 1 266 ? -4.857 5.434 18.266 1.00 90.56 266 VAL A N 1
ATOM 2056 C CA . VAL A 1 266 ? -5.504 5.688 16.975 1.00 90.56 266 VAL A CA 1
ATOM 2057 C C . VAL A 1 266 ? -6.903 6.223 17.249 1.00 90.56 266 VAL A C 1
ATOM 2059 O O . VAL A 1 266 ? -7.713 5.529 17.873 1.00 90.56 266 VAL A O 1
ATOM 2062 N N . THR A 1 267 ? -7.168 7.441 16.796 1.00 91.38 267 THR A N 1
ATOM 2063 C CA . THR A 1 267 ? -8.416 8.167 17.042 1.00 91.38 267 THR A CA 1
ATOM 2064 C C . THR A 1 267 ? -9.200 8.317 15.742 1.00 91.38 267 THR A C 1
ATOM 2066 O O . THR A 1 267 ? -8.649 8.712 14.717 1.00 91.38 267 THR A O 1
ATOM 2069 N N . PHE A 1 268 ? -10.487 7.976 15.793 1.00 89.62 268 PHE A N 1
ATOM 2070 C CA . PHE A 1 268 ? -11.442 8.143 14.702 1.00 89.62 268 PHE A CA 1
ATOM 2071 C C . PHE A 1 268 ? -12.452 9.238 15.057 1.00 89.62 268 PHE A C 1
ATOM 2073 O O . PHE A 1 268 ? -13.278 9.057 15.964 1.00 89.62 268 PHE A O 1
ATOM 2080 N N . GLU A 1 269 ? -12.397 10.360 14.342 1.00 85.44 269 GLU A N 1
ATOM 2081 C CA . GLU A 1 269 ? -13.418 11.400 14.457 1.00 85.44 269 GLU A CA 1
ATOM 2082 C C . GLU A 1 269 ? -14.683 11.067 13.661 1.00 85.44 269 GLU A C 1
ATOM 2084 O O . GLU A 1 269 ? -14.745 10.114 12.875 1.00 85.44 269 GLU A O 1
ATOM 2089 N N . LYS A 1 270 ? -15.738 11.831 13.949 1.00 80.88 270 LYS A N 1
ATOM 2090 C CA . LYS A 1 270 ? -17.091 11.602 13.446 1.00 80.88 270 LYS A CA 1
ATOM 2091 C C . LYS A 1 270 ? -17.201 11.787 11.936 1.00 80.88 270 LYS A C 1
ATOM 2093 O O . LYS A 1 270 ? -16.742 12.790 11.411 1.00 80.88 270 LYS A O 1
ATOM 2098 N N . ASP A 1 271 ? -17.851 10.832 11.269 1.00 70.56 271 ASP A N 1
ATOM 2099 C CA . ASP A 1 271 ? -18.211 10.885 9.844 1.00 70.56 271 ASP A CA 1
ATOM 2100 C C . ASP A 1 271 ? -16.987 10.995 8.890 1.00 70.56 271 ASP A C 1
ATOM 2102 O O . ASP A 1 271 ? -17.116 11.341 7.715 1.00 70.56 271 ASP A O 1
ATOM 2106 N N . ILE A 1 272 ? -15.776 10.672 9.379 1.00 76.81 272 ILE A N 1
ATOM 2107 C CA . ILE A 1 272 ? -14.529 10.717 8.590 1.00 76.81 272 ILE A CA 1
ATOM 2108 C C . ILE A 1 272 ? -14.209 9.367 7.941 1.00 76.81 272 ILE A C 1
ATOM 2110 O O . ILE A 1 272 ? -13.697 9.317 6.826 1.00 76.81 272 ILE A O 1
ATOM 2114 N N . VAL A 1 273 ? -14.492 8.247 8.610 1.00 80.81 273 VAL A N 1
ATOM 2115 C CA . VAL A 1 273 ? -14.083 6.912 8.142 1.00 80.81 273 VAL A CA 1
ATOM 2116 C C . VAL A 1 273 ? -15.296 6.018 7.913 1.00 80.81 273 VAL A C 1
ATOM 2118 O O . VAL A 1 273 ? -16.062 5.739 8.836 1.00 80.81 273 VAL A O 1
ATOM 2121 N N . ILE A 1 274 ? -15.408 5.507 6.687 1.00 83.19 274 ILE A N 1
ATOM 2122 C CA . ILE A 1 274 ? -16.420 4.545 6.254 1.00 83.19 274 ILE A CA 1
ATOM 2123 C C . ILE A 1 274 ? -15.708 3.219 5.981 1.00 83.19 274 ILE A C 1
ATOM 2125 O O . ILE A 1 274 ? -14.937 3.098 5.026 1.00 83.19 2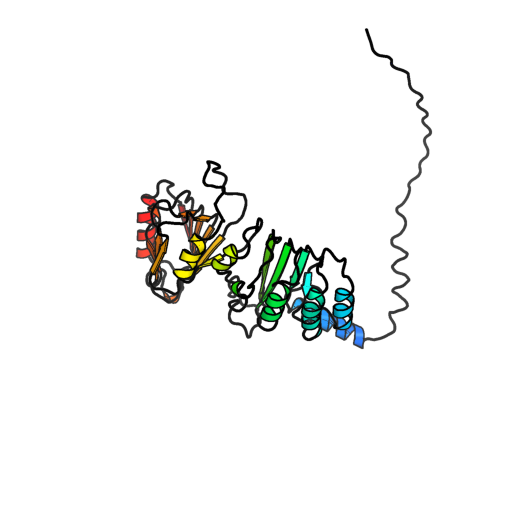74 ILE A O 1
ATOM 2129 N N . VAL A 1 275 ? -15.937 2.205 6.818 1.00 85.81 275 VAL A N 1
ATOM 2130 C CA . VAL A 1 275 ? -15.299 0.892 6.640 1.00 85.81 275 VAL A CA 1
ATOM 2131 C C . VAL A 1 275 ? -16.189 -0.251 7.094 1.00 85.81 275 VAL A C 1
ATOM 2133 O O . VAL A 1 275 ? -16.796 -0.182 8.155 1.00 85.81 275 VAL A O 1
ATOM 2136 N N . LYS A 1 276 ? -16.213 -1.343 6.320 1.00 87.75 276 LYS A N 1
ATOM 2137 C CA . LYS A 1 276 ? -17.021 -2.531 6.645 1.00 87.75 276 LYS A CA 1
ATOM 2138 C C . LYS A 1 276 ? -16.411 -3.403 7.736 1.00 87.75 276 LYS A C 1
ATOM 2140 O O . LYS A 1 276 ? -17.119 -3.871 8.626 1.00 87.75 276 LYS A O 1
ATOM 2145 N N . ALA A 1 277 ? -15.102 -3.634 7.678 1.00 90.06 277 ALA A N 1
ATOM 2146 C CA . ALA A 1 277 ? -14.420 -4.558 8.576 1.00 90.06 277 ALA A CA 1
ATOM 2147 C C . ALA A 1 277 ? -13.101 -3.993 9.114 1.00 90.06 277 ALA A C 1
ATOM 2149 O O . ALA A 1 277 ? -12.268 -3.500 8.353 1.00 90.06 277 ALA A O 1
ATOM 2150 N N . ILE A 1 278 ? -12.861 -4.138 10.420 1.00 92.44 278 ILE A N 1
ATOM 2151 C CA . ILE A 1 278 ? -11.588 -3.770 11.059 1.00 92.44 278 ILE A CA 1
ATOM 2152 C C . ILE A 1 278 ? -10.876 -5.024 11.568 1.00 92.44 278 ILE A C 1
ATOM 2154 O O . ILE A 1 278 ? -11.461 -5.806 12.309 1.00 92.44 278 ILE A O 1
ATOM 2158 N N . SER A 1 279 ? -9.598 -5.204 11.234 1.00 91.00 279 SER A N 1
ATOM 2159 C CA . SER A 1 279 ? -8.743 -6.292 11.725 1.00 91.00 279 SER A CA 1
ATOM 2160 C C . SER A 1 279 ? -7.608 -5.766 12.602 1.00 91.00 279 SER A C 1
ATOM 2162 O O . SER A 1 279 ? -6.664 -5.161 12.115 1.00 91.00 279 SER A O 1
ATOM 2164 N N . ILE A 1 280 ? -7.646 -6.037 13.901 1.00 90.56 280 ILE A N 1
ATOM 2165 C CA . ILE A 1 280 ? -6.635 -5.620 14.875 1.00 90.56 280 ILE A CA 1
ATOM 2166 C C . ILE A 1 280 ? -5.688 -6.790 15.153 1.00 90.56 280 ILE A C 1
ATOM 2168 O O . ILE A 1 280 ? -6.117 -7.852 15.608 1.00 90.56 280 ILE A O 1
ATOM 2172 N N . TYR A 1 281 ? -4.393 -6.585 14.926 1.00 87.69 281 TYR A N 1
ATOM 2173 C CA . TYR A 1 281 ? -3.335 -7.546 15.232 1.00 87.69 281 TYR A CA 1
ATOM 2174 C C . TYR A 1 281 ? -2.593 -7.113 16.493 1.00 87.69 281 TYR A C 1
ATOM 2176 O O . TYR A 1 281 ? -1.787 -6.183 16.470 1.00 87.69 281 TYR A O 1
ATOM 2184 N N . CYS A 1 282 ? -2.864 -7.788 17.607 1.00 84.56 282 CYS A N 1
ATOM 2185 C CA . CYS A 1 282 ? -2.222 -7.515 18.886 1.00 84.56 282 CYS A CA 1
ATOM 2186 C C . CYS A 1 282 ? -0.839 -8.173 18.968 1.00 84.56 282 CYS A C 1
ATOM 2188 O O . CYS A 1 282 ? -0.664 -9.338 18.610 1.00 84.56 282 CYS A O 1
ATOM 2190 N N . CYS A 1 283 ? 0.139 -7.431 19.489 1.00 78.62 283 CYS A N 1
ATOM 2191 C CA . CYS A 1 283 ? 1.502 -7.909 19.664 1.00 78.62 283 CYS A CA 1
ATOM 2192 C C . CYS A 1 283 ? 1.634 -8.813 20.900 1.00 78.62 283 CYS A C 1
ATOM 2194 O O . CYS A 1 283 ? 1.007 -8.571 21.935 1.00 78.62 283 CYS A O 1
ATOM 2196 N N . SER A 1 284 ? 2.478 -9.845 20.822 1.00 75.88 284 SER A N 1
ATOM 2197 C CA . SER A 1 284 ? 2.684 -10.771 21.945 1.00 75.88 284 SER A CA 1
ATOM 2198 C C . SER A 1 284 ? 3.329 -10.110 23.162 1.00 75.88 284 SER A C 1
ATOM 2200 O O . SER A 1 284 ? 3.032 -10.488 24.290 1.00 75.88 284 SER A O 1
ATOM 2202 N N . SER A 1 285 ? 4.162 -9.089 22.945 1.00 69.88 285 SER A N 1
ATOM 2203 C CA . SER A 1 285 ? 4.862 -8.352 24.004 1.00 69.88 285 SER A CA 1
ATOM 2204 C C . SER A 1 285 ? 3.949 -7.456 24.847 1.00 69.88 285 SER A C 1
ATOM 2206 O O . SER A 1 285 ? 4.302 -7.133 25.975 1.00 69.88 285 SER A O 1
ATOM 2208 N N . CYS A 1 286 ? 2.779 -7.066 24.334 1.00 67.88 286 CYS A N 1
ATOM 2209 C CA . CYS A 1 286 ? 1.899 -6.080 24.967 1.00 67.88 286 CYS A CA 1
ATOM 2210 C C . CYS A 1 286 ? 0.597 -6.653 25.537 1.00 67.88 286 CYS A C 1
ATOM 2212 O O . CYS A 1 286 ? -0.210 -5.914 26.114 1.00 67.88 286 CYS A O 1
ATOM 2214 N N . GLY A 1 287 ? 0.327 -7.944 25.303 1.00 62.44 287 GLY A N 1
ATOM 2215 C CA . GLY A 1 287 ? -0.936 -8.587 25.685 1.00 62.44 287 GLY A CA 1
ATOM 2216 C C . GLY A 1 287 ? -2.189 -7.868 25.158 1.00 62.44 287 GLY A C 1
ATOM 2217 O O . GLY A 1 287 ? -3.273 -8.042 25.711 1.00 62.44 287 GLY A O 1
ATOM 2218 N N . GLY A 1 288 ? -2.034 -7.012 24.141 1.00 59.56 288 GLY A N 1
ATOM 2219 C CA . GLY A 1 288 ? -3.095 -6.212 23.539 1.00 59.56 288 GLY A CA 1
ATOM 2220 C C . GLY A 1 288 ? -3.605 -5.006 24.340 1.00 59.56 288 GLY A C 1
ATOM 2221 O O . GLY A 1 288 ? -4.622 -4.468 23.932 1.00 59.56 288 GLY A O 1
ATOM 2222 N N . SER A 1 289 ? -2.974 -4.563 25.442 1.00 64.38 289 SER A N 1
ATOM 2223 C CA . SER A 1 289 ? -3.433 -3.348 26.170 1.00 64.38 289 SER A CA 1
ATOM 2224 C C . SER A 1 289 ? -2.416 -2.244 26.403 1.00 64.38 289 SER A C 1
ATOM 2226 O O . SER A 1 289 ? -2.841 -1.123 26.651 1.00 64.38 289 SER A O 1
ATOM 2228 N N . SER A 1 290 ? -1.112 -2.518 26.385 1.00 64.88 290 SER A N 1
ATOM 2229 C CA . SER A 1 290 ? -0.121 -1.478 26.706 1.00 64.88 290 SER A CA 1
ATOM 2230 C C . SER A 1 290 ? 0.349 -0.675 25.496 1.00 64.88 290 SER A C 1
ATOM 2232 O O . SER A 1 290 ? 0.924 0.390 25.677 1.00 64.88 290 SER A O 1
ATOM 2234 N N . CYS A 1 291 ? 0.151 -1.194 24.281 1.00 79.00 291 CYS A N 1
ATOM 2235 C CA . CYS A 1 291 ? 0.762 -0.627 23.078 1.00 79.00 291 CYS A CA 1
ATOM 2236 C C . CYS A 1 291 ? -0.238 -0.045 22.071 1.00 79.00 291 CYS A C 1
ATOM 2238 O O . CYS A 1 291 ? 0.158 0.681 21.170 1.00 79.00 291 CYS A O 1
ATOM 2240 N N . LEU A 1 292 ? -1.531 -0.343 22.201 1.00 85.94 292 LEU A N 1
ATOM 2241 C CA . LEU A 1 292 ? -2.527 0.166 21.265 1.00 85.94 292 LEU A CA 1
ATOM 2242 C C . LEU A 1 292 ? -3.803 0.559 21.998 1.00 85.94 292 LEU A C 1
ATOM 2244 O O . LEU A 1 292 ? -4.490 -0.289 22.568 1.00 85.94 292 LEU A O 1
ATOM 2248 N N . GLN A 1 293 ? -4.124 1.842 21.934 1.00 88.94 293 GLN A N 1
ATOM 2249 C CA . GLN A 1 293 ? -5.417 2.387 22.301 1.00 88.94 293 GLN A CA 1
ATOM 2250 C C . GLN A 1 293 ? -6.153 2.777 21.020 1.00 88.94 293 GLN A C 1
ATOM 2252 O O . GLN A 1 293 ? -5.575 3.370 20.116 1.00 88.94 293 GLN A O 1
ATOM 2257 N N . ILE A 1 294 ? -7.430 2.419 20.929 1.00 91.06 294 ILE A N 1
ATOM 2258 C CA . ILE A 1 294 ? -8.279 2.795 19.799 1.00 91.06 294 ILE A CA 1
ATOM 2259 C C . ILE A 1 294 ? -9.443 3.584 20.368 1.00 91.06 294 ILE A C 1
ATOM 2261 O O . ILE A 1 294 ? -10.091 3.112 21.301 1.00 91.06 294 ILE A O 1
ATOM 2265 N N . VAL A 1 295 ? -9.701 4.769 19.833 1.00 92.19 295 VAL A N 1
ATOM 2266 C CA . VAL A 1 295 ? -10.761 5.670 20.291 1.00 92.19 295 VAL A CA 1
ATOM 2267 C C . VAL A 1 295 ? -11.629 6.046 19.098 1.00 92.19 295 VAL A C 1
ATOM 2269 O O . VAL A 1 295 ? -11.114 6.278 18.013 1.00 92.19 295 VAL A O 1
ATOM 2272 N N . GLY A 1 296 ? -12.947 6.099 19.289 1.00 90.69 296 GLY A N 1
ATOM 2273 C CA . GLY A 1 296 ? -13.863 6.573 18.251 1.00 90.69 296 GLY A CA 1
ATOM 2274 C C . GLY A 1 296 ? -14.457 5.480 17.365 1.00 90.69 296 GLY A C 1
ATOM 2275 O O . GLY A 1 296 ? -15.063 5.787 16.351 1.00 90.69 296 GLY A O 1
ATOM 2276 N N . LEU A 1 297 ? -14.391 4.197 17.741 1.00 91.88 297 LEU A N 1
ATOM 2277 C CA . LEU A 1 297 ? -15.044 3.132 16.955 1.00 91.88 297 LEU A CA 1
ATOM 2278 C C . LEU A 1 297 ? -16.567 3.321 16.836 1.00 91.88 297 LEU A C 1
ATOM 2280 O O . LEU A 1 297 ? -17.191 2.790 15.922 1.00 91.88 297 LEU A O 1
ATOM 2284 N N . GLN A 1 298 ? -17.185 4.064 17.759 1.00 90.94 298 GLN A N 1
ATOM 2285 C CA . GLN A 1 298 ? -18.603 4.415 17.676 1.00 90.94 298 GLN A CA 1
ATOM 2286 C C . GLN A 1 298 ? -18.939 5.413 16.557 1.00 90.94 298 GLN A C 1
ATOM 2288 O O . GLN A 1 298 ? -20.109 5.551 16.228 1.00 90.94 298 GLN A O 1
ATOM 2293 N N . HIS A 1 299 ? -17.934 6.099 16.013 1.00 89.69 299 HIS A N 1
ATOM 2294 C CA . HIS A 1 299 ? -18.068 7.132 14.989 1.00 89.69 299 HIS A CA 1
ATOM 2295 C C . HIS A 1 299 ? -17.885 6.606 13.558 1.00 89.69 299 HIS A C 1
ATOM 2297 O O . HIS A 1 299 ? -18.119 7.341 12.608 1.00 89.69 299 HIS A O 1
ATOM 2303 N N . ILE A 1 300 ? -17.447 5.353 13.406 1.00 88.25 300 ILE A N 1
ATOM 2304 C CA . ILE A 1 300 ? -17.166 4.744 12.105 1.00 88.25 300 ILE A CA 1
ATOM 2305 C C . ILE A 1 300 ? -18.470 4.306 11.439 1.00 88.25 300 ILE A C 1
ATOM 2307 O O . ILE A 1 300 ? -19.253 3.552 12.029 1.00 88.25 300 ILE A O 1
ATOM 2311 N N . GLU A 1 301 ? -18.658 4.720 10.190 1.00 85.94 301 GLU A N 1
ATOM 2312 C CA . GLU A 1 301 ? -19.825 4.367 9.388 1.00 85.94 301 GLU A CA 1
ATOM 2313 C C . GLU A 1 301 ? -19.675 3.004 8.703 1.00 85.94 301 GLU A C 1
ATOM 2315 O O . GLU A 1 301 ? -18.573 2.575 8.351 1.00 85.94 301 GLU A O 1
ATOM 2320 N N . CYS A 1 302 ? -20.810 2.335 8.471 1.00 87.25 302 CYS A N 1
ATOM 2321 C CA . CYS A 1 302 ? -20.909 1.039 7.790 1.00 87.25 302 CYS A CA 1
ATOM 2322 C C . CYS A 1 302 ? -20.124 -0.111 8.450 1.00 87.25 302 CYS A C 1
ATOM 2324 O O . CYS A 1 302 ? -19.920 -1.144 7.817 1.00 87.25 302 CYS A O 1
ATOM 2326 N N . LEU A 1 303 ? -19.699 0.038 9.710 1.00 90.62 303 LEU A N 1
ATOM 2327 C CA . LEU A 1 303 ? -18.912 -0.972 10.411 1.00 90.62 303 LEU A CA 1
ATOM 2328 C C . LEU A 1 303 ? -19.766 -2.198 10.750 1.00 90.62 303 LEU A C 1
ATOM 2330 O O . LEU A 1 303 ? -20.637 -2.151 11.616 1.00 90.62 303 LEU A O 1
ATOM 2334 N N . GLU A 1 304 ? -19.469 -3.318 10.097 1.00 91.38 304 GLU A N 1
ATOM 2335 C CA . GLU A 1 304 ? -20.159 -4.599 10.268 1.00 91.38 304 GLU A CA 1
ATOM 2336 C C . GLU A 1 304 ? -19.402 -5.517 11.235 1.00 91.38 304 GLU A C 1
ATOM 2338 O O . GLU A 1 304 ? -20.002 -6.203 12.072 1.00 91.38 304 GLU A O 1
ATOM 2343 N N . GLU A 1 305 ? -18.068 -5.535 11.156 1.00 93.94 305 GLU A N 1
ATOM 2344 C CA . GLU A 1 305 ? -17.252 -6.438 11.964 1.00 93.94 305 GLU A CA 1
ATOM 2345 C C . GLU A 1 305 ? -15.942 -5.838 12.479 1.00 93.94 305 GLU A C 1
ATOM 2347 O O . GLU A 1 305 ? -15.247 -5.073 11.814 1.00 93.94 305 GLU A O 1
ATOM 2352 N N . VAL A 1 306 ? -15.571 -6.260 13.691 1.00 94.25 306 VAL A N 1
ATOM 2353 C CA . VAL A 1 306 ? -14.252 -6.009 14.277 1.00 94.25 306 VAL A CA 1
ATOM 2354 C C . VAL A 1 306 ? -13.630 -7.340 14.670 1.00 94.25 306 VAL A C 1
ATOM 2356 O O . VAL A 1 306 ? -14.142 -8.073 15.516 1.00 94.25 306 VAL A O 1
ATOM 2359 N N . LEU A 1 307 ? -12.500 -7.647 14.056 1.00 93.12 307 LEU A N 1
ATOM 2360 C CA . LEU A 1 307 ? -11.717 -8.851 14.237 1.00 93.12 307 LEU A CA 1
ATOM 2361 C C . LEU A 1 307 ? -10.471 -8.532 15.060 1.00 93.12 307 LEU A C 1
ATOM 2363 O O . LEU A 1 307 ? -9.675 -7.695 14.662 1.00 93.12 307 LEU A O 1
ATOM 2367 N N . VAL A 1 308 ? -10.252 -9.226 16.176 1.00 90.50 308 VAL A N 1
ATOM 2368 C CA . VAL A 1 308 ? -9.002 -9.119 16.948 1.00 90.50 308 VAL A CA 1
ATOM 2369 C C . VAL A 1 308 ? -8.256 -10.445 16.899 1.00 90.50 308 VAL A C 1
ATOM 2371 O O . VAL A 1 308 ? -8.809 -11.485 17.271 1.00 90.50 308 VAL A O 1
ATOM 2374 N N . LYS A 1 309 ? -6.998 -10.403 16.456 1.00 88.69 309 LYS A N 1
ATOM 2375 C CA . LYS A 1 309 ? -6.075 -11.539 16.388 1.00 88.69 309 LYS A CA 1
ATOM 2376 C C . LYS A 1 309 ? -4.913 -11.339 17.359 1.00 88.69 309 LYS A C 1
ATOM 2378 O O . LYS A 1 309 ? -4.317 -10.264 17.405 1.00 88.69 309 LYS A O 1
ATOM 2383 N N . GLY A 1 310 ? -4.568 -12.397 18.089 1.00 83.31 310 GLY A N 1
ATOM 2384 C CA . GLY A 1 310 ? -3.450 -12.406 19.036 1.00 83.31 310 GLY A CA 1
ATOM 2385 C C . GLY A 1 310 ? -3.874 -12.172 20.492 1.00 83.31 310 GLY A C 1
ATOM 2386 O O . GLY A 1 310 ? -5.070 -12.146 20.809 1.00 83.31 310 GLY A O 1
ATOM 2387 N N . PRO A 1 311 ? -2.905 -12.051 21.416 1.00 81.69 311 PRO A N 1
ATOM 2388 C CA . PRO A 1 311 ? -3.194 -11.909 22.836 1.00 81.69 311 PRO A CA 1
ATOM 2389 C C . PRO A 1 311 ? -3.862 -10.559 23.112 1.00 81.69 311 PRO A C 1
ATOM 2391 O O . PRO A 1 311 ? -3.332 -9.503 22.782 1.00 81.69 311 PRO A O 1
ATOM 2394 N N . CYS A 1 312 ? -5.047 -10.613 23.716 1.00 81.44 312 CYS A N 1
ATOM 2395 C CA . CYS A 1 312 ? -5.928 -9.470 23.934 1.00 81.44 312 CYS A CA 1
ATOM 2396 C C . CYS A 1 312 ? -6.402 -9.454 25.391 1.00 81.44 312 CYS A C 1
ATOM 2398 O O . CYS A 1 312 ? -7.041 -10.403 25.865 1.00 81.44 312 CYS A O 1
ATOM 2400 N N . SER A 1 313 ? -6.085 -8.383 26.114 1.00 84.06 313 SER A N 1
ATOM 2401 C CA . SER A 1 313 ? -6.409 -8.267 27.531 1.00 84.06 313 SER A CA 1
ATOM 2402 C C . SER A 1 313 ? -7.904 -8.039 27.772 1.00 84.06 313 SER A C 1
ATOM 2404 O O . SER A 1 313 ? -8.667 -7.576 26.917 1.00 84.06 313 SER A O 1
ATOM 2406 N N . LYS A 1 314 ? -8.353 -8.360 28.992 1.00 85.75 314 LYS A N 1
ATOM 2407 C CA . LYS A 1 314 ? -9.760 -8.192 29.386 1.00 85.75 314 LYS A CA 1
ATOM 2408 C C . LYS A 1 314 ? -10.193 -6.722 29.369 1.00 85.75 314 LYS A C 1
ATOM 2410 O O . LYS A 1 314 ? -11.344 -6.453 29.026 1.00 85.75 314 LYS A O 1
ATOM 2415 N N . SER A 1 315 ? -9.300 -5.799 29.736 1.00 87.00 315 SER A N 1
ATOM 2416 C CA . SER A 1 315 ? -9.579 -4.359 29.745 1.00 87.00 315 SER A CA 1
ATOM 2417 C C . SER A 1 315 ? -9.770 -3.831 28.327 1.00 87.00 315 SER A C 1
ATOM 2419 O O . SER A 1 315 ? -10.812 -3.239 28.056 1.00 87.00 315 SER A O 1
ATOM 2421 N N . PHE A 1 316 ? -8.853 -4.147 27.409 1.00 87.31 316 PHE A N 1
ATOM 2422 C CA . PHE A 1 316 ? -8.952 -3.739 26.005 1.00 87.31 316 PHE A CA 1
ATOM 2423 C C . PHE A 1 316 ? -10.223 -4.288 25.342 1.00 87.31 316 PHE A C 1
ATOM 2425 O O . PHE A 1 316 ? -11.002 -3.555 24.742 1.00 87.31 316 PHE A O 1
ATOM 2432 N N . LYS A 1 317 ? -10.537 -5.568 25.569 1.00 88.38 317 LYS A N 1
ATOM 2433 C CA . LYS A 1 317 ? -11.787 -6.183 25.096 1.00 88.38 317 LYS A CA 1
ATOM 2434 C C . LYS A 1 317 ? -13.047 -5.502 25.645 1.00 88.38 317 LYS A C 1
ATOM 2436 O O . LYS A 1 317 ? -14.052 -5.406 24.938 1.00 88.38 317 LYS A O 1
ATOM 2441 N N . LYS A 1 318 ? -13.043 -5.090 26.919 1.00 90.56 318 LYS A N 1
ATOM 2442 C CA . LYS A 1 318 ? -14.171 -4.370 27.535 1.00 90.56 318 LYS A CA 1
ATOM 2443 C C . LYS A 1 318 ? -14.332 -2.989 26.903 1.00 90.56 318 LYS A C 1
ATOM 2445 O O . LYS A 1 318 ? -15.465 -2.577 26.666 1.00 90.56 318 LYS A O 1
ATOM 2450 N N . ASP A 1 319 ? -13.218 -2.329 26.613 1.00 91.38 319 ASP A N 1
ATOM 2451 C CA . ASP A 1 319 ? -13.180 -1.026 25.963 1.00 91.38 319 ASP A CA 1
ATOM 2452 C C . ASP A 1 319 ? -13.756 -1.072 24.539 1.00 91.38 319 ASP A C 1
ATOM 2454 O O . ASP A 1 319 ? -14.746 -0.390 24.269 1.00 91.38 319 ASP A O 1
ATOM 2458 N N . LEU A 1 320 ? -13.268 -1.991 23.692 1.00 92.44 320 LEU A N 1
ATOM 2459 C CA . LEU A 1 320 ? -13.806 -2.211 22.342 1.00 92.44 320 LEU A CA 1
ATOM 2460 C C . LEU A 1 320 ? -15.318 -2.460 22.381 1.00 92.44 320 LEU A C 1
ATOM 2462 O O . LEU A 1 320 ? -16.088 -1.796 21.697 1.00 92.44 320 LEU A O 1
ATOM 2466 N N . ARG A 1 321 ? -15.788 -3.361 23.253 1.00 93.50 321 ARG A N 1
ATOM 2467 C CA . ARG A 1 321 ? -17.229 -3.639 23.402 1.00 93.50 321 ARG A CA 1
ATOM 2468 C C . ARG A 1 321 ? -18.037 -2.420 23.830 1.00 93.50 321 ARG A C 1
ATOM 2470 O O . ARG A 1 321 ? -19.194 -2.303 23.439 1.00 93.50 321 ARG A O 1
ATOM 2477 N N . ARG A 1 322 ? -17.475 -1.551 24.673 1.00 94.81 322 ARG A N 1
ATOM 2478 C CA . ARG A 1 322 ? -18.148 -0.327 25.118 1.00 94.81 322 ARG A CA 1
ATOM 2479 C C . ARG A 1 322 ? -18.345 0.632 23.947 1.00 94.81 322 ARG A C 1
ATOM 2481 O O . ARG A 1 322 ? -19.423 1.206 23.851 1.00 94.81 322 ARG A O 1
ATOM 2488 N N . GLN A 1 323 ? -17.339 0.789 23.087 1.00 95.06 323 GLN A N 1
ATOM 2489 C CA . GLN A 1 323 ? -17.429 1.642 21.900 1.00 95.06 323 GLN A CA 1
ATOM 2490 C C . GLN A 1 323 ? -18.383 1.045 20.854 1.00 95.06 323 GLN A C 1
ATOM 2492 O O . GLN A 1 323 ? -19.327 1.708 20.443 1.00 95.06 323 GLN A O 1
ATOM 2497 N N . LEU A 1 324 ? -18.239 -0.242 20.520 1.00 94.06 324 LEU A N 1
ATOM 2498 C CA . LEU A 1 324 ? -19.063 -0.909 19.498 1.00 94.06 324 LEU A CA 1
ATOM 2499 C C . LEU A 1 324 ? -20.557 -0.973 19.855 1.00 94.06 324 LEU A C 1
ATOM 2501 O O . LEU A 1 324 ? -21.399 -0.933 18.969 1.00 94.06 324 LEU A O 1
ATOM 2505 N N . LYS A 1 325 ? -20.914 -1.013 21.147 1.00 93.25 325 LYS A N 1
ATOM 2506 C CA . LYS A 1 325 ? -22.318 -0.914 21.594 1.00 93.25 325 LYS A CA 1
ATOM 2507 C C . LYS A 1 325 ? -22.971 0.436 21.293 1.00 93.25 325 LYS A C 1
ATOM 2509 O O . LYS A 1 325 ? -24.194 0.499 21.248 1.00 93.25 325 LYS A O 1
ATOM 2514 N N . LYS A 1 326 ? -22.168 1.498 21.193 1.00 93.44 326 LYS A N 1
ATOM 2515 C CA . LYS A 1 326 ? -22.628 2.856 20.886 1.00 93.44 326 LYS A CA 1
ATOM 2516 C C . LYS A 1 326 ? -22.644 3.138 19.384 1.00 93.44 326 LYS A C 1
ATOM 2518 O O . LYS A 1 326 ? -23.208 4.148 18.992 1.00 93.44 326 LYS A O 1
ATOM 2523 N N . ASN A 1 327 ? -22.014 2.282 18.578 1.00 92.69 327 ASN A N 1
ATOM 2524 C CA . ASN A 1 327 ? -22.035 2.401 17.128 1.00 92.69 327 ASN A CA 1
ATOM 2525 C C . ASN A 1 327 ? -23.443 2.061 16.605 1.00 92.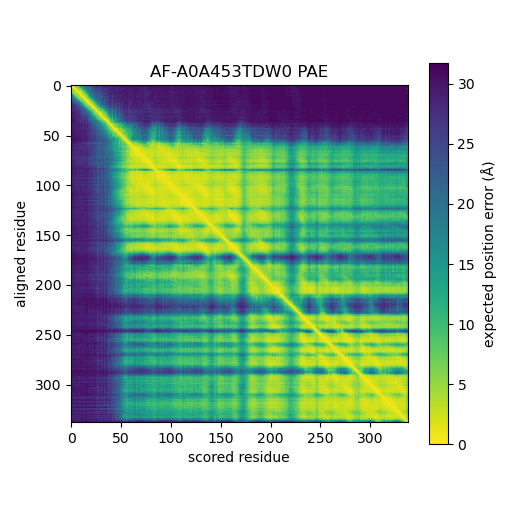69 327 ASN A C 1
ATOM 2527 O O . ASN A 1 327 ? -24.050 1.078 17.042 1.00 92.69 327 ASN A O 1
ATOM 2531 N N . GLU A 1 328 ? -23.942 2.862 15.668 1.00 89.69 328 GLU A N 1
ATOM 2532 C CA . GLU A 1 328 ? -25.275 2.721 15.077 1.00 89.69 328 GLU A CA 1
ATOM 2533 C C . GLU A 1 328 ? -25.486 1.357 14.396 1.00 89.69 328 GLU A C 1
ATOM 2535 O O . GLU A 1 328 ? -26.525 0.720 14.583 1.00 89.69 328 GLU A O 1
ATOM 2540 N N . PHE A 1 329 ? -24.459 0.856 13.704 1.00 87.88 329 PHE A N 1
ATOM 2541 C CA . PHE A 1 329 ? -24.484 -0.388 12.928 1.00 87.88 329 PHE A CA 1
ATOM 2542 C C . PHE A 1 329 ? -24.291 -1.652 13.782 1.00 87.88 329 PHE A C 1
ATOM 2544 O O . PHE A 1 329 ? -24.426 -2.766 13.282 1.00 87.88 329 PHE A O 1
ATOM 2551 N N . LYS A 1 330 ? -24.022 -1.499 15.090 1.00 90.12 330 LYS A N 1
ATOM 2552 C CA . LYS A 1 330 ? -23.853 -2.597 16.066 1.00 90.12 330 LYS A CA 1
ATOM 2553 C C . LYS A 1 330 ? -22.923 -3.728 15.569 1.00 90.12 330 LYS A C 1
ATOM 2555 O O . LYS A 1 330 ? -23.326 -4.895 15.565 1.00 90.12 330 LYS A O 1
ATOM 2560 N N . PRO A 1 331 ? -21.667 -3.415 15.209 1.00 92.62 331 PRO A N 1
ATOM 2561 C CA . PRO A 1 331 ? -20.721 -4.378 14.659 1.00 92.62 331 PRO A CA 1
ATOM 2562 C C . PRO A 1 331 ? -20.441 -5.573 15.569 1.00 92.62 331 PRO A C 1
ATOM 2564 O O . PRO A 1 331 ? -20.361 -5.470 16.801 1.00 92.62 331 PRO A O 1
ATOM 2567 N N . VAL A 1 332 ? -20.190 -6.721 14.940 1.00 93.56 332 VAL A N 1
ATOM 2568 C CA . VAL A 1 332 ? -19.853 -7.965 15.635 1.00 93.56 332 VAL A CA 1
ATOM 2569 C C . VAL A 1 332 ? -18.365 -7.991 15.985 1.00 93.56 332 VAL A C 1
ATOM 2571 O O . VAL A 1 332 ? -17.499 -7.939 15.115 1.00 93.56 332 VAL A O 1
ATOM 2574 N N . LEU A 1 333 ? -18.055 -8.153 17.275 1.00 93.62 333 LEU A N 1
ATOM 2575 C CA . LEU A 1 333 ? -16.682 -8.352 17.748 1.00 93.62 333 LEU A CA 1
ATOM 2576 C C . LEU A 1 333 ? -16.301 -9.842 17.731 1.00 93.62 333 LEU A C 1
ATOM 2578 O O . LEU A 1 333 ? -16.771 -10.614 18.573 1.00 93.62 333 LEU A O 1
ATOM 2582 N N . LYS A 1 334 ? -15.390 -10.229 16.834 1.00 92.94 334 LYS A N 1
ATOM 2583 C CA . LYS A 1 334 ? -14.812 -11.578 16.726 1.00 92.94 334 LYS A CA 1
ATOM 2584 C C . LYS A 1 334 ? -13.398 -11.598 17.311 1.00 92.94 334 LYS A C 1
ATOM 2586 O O . LYS A 1 334 ? -12.589 -10.714 17.047 1.00 92.94 334 LYS A O 1
ATOM 2591 N N . LEU A 1 335 ? -13.085 -12.618 18.109 1.00 87.06 335 LEU A N 1
ATOM 2592 C CA . LEU A 1 335 ? -11.799 -12.740 18.803 1.00 87.06 335 LEU A CA 1
ATOM 2593 C C . LEU A 1 335 ? -11.162 -14.089 18.488 1.00 87.06 335 LEU A C 1
ATOM 2595 O O . LEU A 1 335 ? -11.774 -15.122 18.753 1.00 87.06 335 LEU A O 1
ATOM 2599 N N . TYR A 1 336 ? -9.926 -14.072 18.003 1.00 80.38 336 TYR A N 1
ATOM 2600 C CA . TYR A 1 336 ? -9.157 -15.271 17.691 1.00 80.38 336 TYR A CA 1
ATOM 2601 C C . TYR A 1 336 ? -7.912 -15.307 18.569 1.00 80.38 336 TYR A C 1
ATOM 2603 O O . TYR A 1 336 ? -7.094 -14.384 18.555 1.00 80.38 336 TYR A O 1
ATOM 2611 N N . LYS A 1 337 ? -7.784 -16.377 19.354 1.00 63.66 337 LYS A N 1
ATOM 2612 C CA . LYS A 1 337 ? -6.543 -16.675 20.071 1.00 63.66 337 LYS A CA 1
ATOM 2613 C C . LYS A 1 337 ? -5.551 -17.259 19.065 1.00 63.66 337 LYS A C 1
ATOM 2615 O O . LYS A 1 337 ? -5.962 -18.090 18.258 1.00 63.66 337 LYS A O 1
ATOM 2620 N N . SER A 1 338 ? -4.302 -16.790 19.095 1.00 53.16 338 SER A N 1
ATOM 2621 C CA . SER A 1 338 ? -3.194 -17.450 18.392 1.00 53.16 338 SER A CA 1
ATOM 2622 C C . SER A 1 338 ? -2.810 -18.732 19.106 1.00 53.16 338 SER A C 1
ATOM 2624 O O . SER A 1 338 ? -2.707 -18.645 20.355 1.00 53.16 338 SER A O 1
#